Protein AF-L0PFA9-F1 (afdb_monomer_lite)

Organism: Pneumocystis jirovecii (NCBI:txid42068)

Secondary structure (DSSP, 8-state):
---S-HHHHHHHHHHH--HHHHHHHHHHHHHHHHHHHHHHHHHHHHHHHHHHHHHHHHHHHHHHHHHHHT-THHHHHHHHHHHHHHHHHHHHHHHHHHHHHHHHHHHHHHHHHHHHHHHHHS-THHHHHHTTTHHHHHHHHHHHHTTEEEEE-TTS-EEEEEEE-TTT--EEEEE--TTS-HHHHHHHHHHHHH-

Radius of gyration: 70.9 Å; chains: 1; bounding box: 140×50×182 Å

InterPro domains:
  IPR013252 Kinetochore-Ndc80 subunit Spc24 [PF08286] (84-192)
  IPR013252 Kinetochore-Ndc80 subunit Spc24 [PTHR22142] (4-195)
  IPR038066 Spc24, Fungi, globular domain superfamily [G3DSA:3.30.160.430] (133-194)
  IPR038066 Spc24, Fungi, globular domain superfamily [SSF143026] (133-193)

Sequence (195 aa):
MIGETPQELIQSTLSGFQIGLDLQAISRIQDTFRATCKNREIKQQNSKAVLKGLQRQLELSKSSALASQNSPSRAEHASVILAMDREKFSLAKNINELELSINTLDATHSRLKEELEQLESEDVMKDTELMTDDSTLLRLKIYRMLGIDLLEDDTGVYTKAIIRNKNNSDVHEVNIEPRYSHFFYSNYLWDLIST

pLDDT: mean 83.09, std 13.97, range [42.09, 98.12]

Foldseek 3Di:
DDPDDVVVVVVVVVVVPCVVVVVVVVVVVVVVVVVVVVVVVVVVVVVVVVVVVVVVVVVVVVVVVVCVVPPVVVVVVVVVVVVVVVVVVVVVVVVVVVVVVVVVVVVVVVVVVVVVVVVVVPDPVVVVVVCVVVVVVVVVVVCVVLQWDFDADPVRDRQWIWRAAPPPRDIDIDGHDPPDDPVVVVVVNVVSSVD

Structure (mmCIF, N/CA/C/O backbone):
data_AF-L0PFA9-F1
#
_entry.id   AF-L0PFA9-F1
#
loop_
_atom_site.group_PDB
_atom_site.id
_atom_site.type_symbol
_atom_site.label_atom_id
_atom_site.label_alt_id
_atom_site.label_comp_id
_atom_site.label_asym_id
_atom_site.label_entity_id
_atom_site.label_seq_id
_atom_site.pdbx_PDB_ins_code
_atom_site.Cartn_x
_atom_site.Cartn_y
_atom_site.Cartn_z
_atom_site.occupancy
_atom_site.B_iso_or_equiv
_atom_site.auth_seq_id
_atom_site.auth_comp_id
_atom_site.auth_asym_id
_atom_site.auth_atom_id
_atom_site.pdbx_PDB_model_num
ATOM 1 N N . MET A 1 1 ? 74.320 -10.472 -71.378 1.00 42.09 1 MET A N 1
ATOM 2 C CA . MET A 1 1 ? 74.038 -10.173 -72.795 1.00 42.09 1 MET A CA 1
ATOM 3 C C . MET A 1 1 ? 72.848 -9.247 -72.832 1.00 42.09 1 MET A C 1
ATOM 5 O O . MET A 1 1 ? 72.005 -9.358 -71.955 1.00 42.09 1 MET A O 1
ATOM 9 N N . ILE A 1 2 ? 72.916 -8.296 -73.757 1.00 51.00 2 ILE A N 1
ATOM 10 C CA . ILE A 1 2 ? 72.090 -7.098 -73.934 1.00 51.00 2 ILE A CA 1
ATOM 11 C C . ILE A 1 2 ? 70.638 -7.359 -73.526 1.00 51.00 2 ILE A C 1
ATOM 13 O O . ILE A 1 2 ? 70.035 -8.313 -74.009 1.00 51.00 2 ILE A O 1
ATOM 17 N N . GLY A 1 3 ? 70.154 -6.545 -72.580 1.00 61.84 3 GLY A N 1
ATOM 18 C CA . GLY A 1 3 ? 68.781 -6.592 -72.087 1.00 61.84 3 GLY A CA 1
ATOM 19 C C . GLY A 1 3 ? 67.787 -6.589 -73.239 1.00 61.84 3 GLY A C 1
ATOM 20 O O . GLY A 1 3 ? 68.132 -6.122 -74.326 1.00 61.84 3 GLY A O 1
ATOM 21 N N . GLU A 1 4 ? 66.607 -7.161 -72.976 1.00 65.81 4 GLU A N 1
ATOM 22 C CA . GLU A 1 4 ? 65.479 -7.249 -73.909 1.00 65.81 4 GLU A CA 1
ATOM 23 C C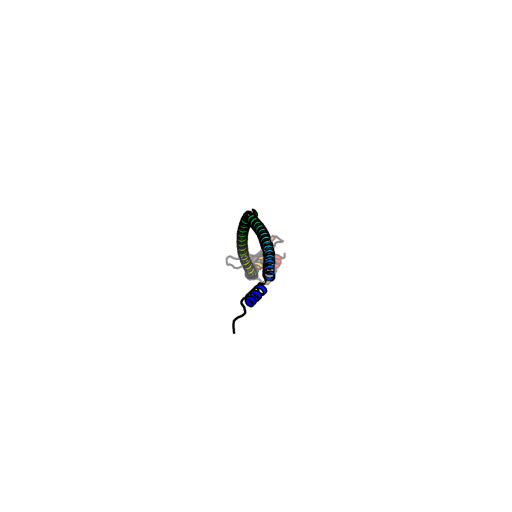 . GLU A 1 4 ? 65.492 -6.088 -74.888 1.00 65.81 4 GLU A C 1
ATOM 25 O O . GLU A 1 4 ? 65.632 -4.919 -74.497 1.00 65.81 4 GLU A O 1
ATOM 30 N N . THR A 1 5 ? 65.391 -6.420 -76.172 1.00 81.00 5 THR A N 1
ATOM 31 C CA . THR A 1 5 ? 65.364 -5.380 -77.188 1.00 81.00 5 THR A CA 1
ATOM 32 C C . THR A 1 5 ? 64.249 -4.396 -76.811 1.00 81.00 5 THR A C 1
ATOM 34 O O . THR A 1 5 ? 63.186 -4.824 -76.356 1.00 81.00 5 THR A O 1
ATOM 37 N N . PRO A 1 6 ? 64.448 -3.072 -76.949 1.00 82.31 6 PRO A N 1
ATOM 38 C CA . PRO A 1 6 ? 63.453 -2.086 -76.512 1.00 82.31 6 PRO A CA 1
ATOM 39 C C . PRO A 1 6 ? 62.045 -2.366 -77.059 1.00 82.31 6 PRO A C 1
ATOM 41 O O . PRO A 1 6 ? 61.043 -2.044 -76.430 1.00 82.31 6 PRO A O 1
ATOM 44 N N . GLN A 1 7 ? 61.979 -3.018 -78.220 1.00 83.81 7 GLN A N 1
ATOM 45 C CA . GLN A 1 7 ? 60.760 -3.490 -78.855 1.00 83.81 7 GLN A CA 1
ATOM 46 C C . GLN A 1 7 ? 60.044 -4.612 -78.076 1.00 83.81 7 GLN A C 1
ATOM 48 O O . GLN A 1 7 ? 58.827 -4.543 -77.923 1.00 83.81 7 GLN A O 1
ATOM 53 N N . GLU A 1 8 ? 60.762 -5.604 -77.544 1.00 85.25 8 GLU A N 1
ATOM 54 C CA . GLU A 1 8 ? 60.196 -6.679 -76.709 1.00 85.25 8 GLU A CA 1
ATOM 55 C C . GLU A 1 8 ? 59.659 -6.136 -75.376 1.00 85.25 8 GLU A C 1
ATOM 57 O O . GLU A 1 8 ? 58.580 -6.537 -74.935 1.00 85.25 8 GLU A O 1
ATOM 62 N N . LEU A 1 9 ? 60.339 -5.150 -74.777 1.00 86.06 9 LEU A N 1
ATOM 63 C CA . LEU A 1 9 ? 59.869 -4.480 -73.559 1.00 86.06 9 LEU A CA 1
ATOM 64 C C . LEU A 1 9 ? 58.592 -3.653 -73.806 1.00 86.06 9 LEU A C 1
ATOM 66 O O . LEU A 1 9 ? 57.663 -3.655 -72.998 1.00 86.06 9 LEU A O 1
ATOM 70 N N . ILE A 1 10 ? 58.501 -2.962 -74.945 1.00 86.44 10 ILE A N 1
ATOM 71 C CA . ILE A 1 10 ? 57.283 -2.230 -75.329 1.00 86.44 10 ILE A CA 1
ATOM 72 C C . ILE A 1 10 ? 56.129 -3.207 -75.590 1.00 86.44 10 ILE A C 1
ATOM 74 O O . ILE A 1 10 ? 54.999 -2.959 -75.175 1.00 86.44 10 ILE A O 1
ATOM 78 N N . GLN A 1 11 ? 56.395 -4.343 -76.236 1.00 86.00 11 GLN A N 1
ATOM 79 C CA . GLN A 1 11 ? 55.357 -5.334 -76.512 1.00 86.00 11 GLN A CA 1
ATOM 80 C C . GLN A 1 11 ? 54.877 -6.040 -75.233 1.00 86.00 11 GLN A C 1
ATOM 82 O O . GLN A 1 11 ? 53.672 -6.238 -75.063 1.00 86.00 11 GLN A O 1
ATOM 87 N N . SER A 1 12 ? 55.785 -6.364 -74.306 1.00 86.75 12 SER A N 1
ATOM 88 C CA . SER A 1 12 ? 55.432 -6.963 -73.014 1.00 86.75 12 SER A CA 1
ATOM 89 C C . SER A 1 12 ? 54.633 -5.994 -72.139 1.00 86.75 12 SER A C 1
ATOM 91 O O . SER A 1 12 ? 53.593 -6.381 -71.605 1.00 86.75 12 SER A O 1
ATOM 93 N N . THR A 1 13 ? 55.024 -4.718 -72.073 1.00 86.44 13 THR A N 1
ATOM 94 C CA . THR A 1 13 ? 54.284 -3.683 -71.328 1.00 86.44 13 THR A CA 1
ATOM 95 C C . THR A 1 13 ? 52.912 -3.395 -71.939 1.00 86.44 13 THR A C 1
ATOM 97 O O . THR A 1 13 ? 51.937 -3.274 -71.198 1.00 86.44 13 THR A O 1
ATOM 100 N N . LEU A 1 14 ? 52.792 -3.385 -73.272 1.00 85.50 14 LEU A N 1
ATOM 101 C CA . LEU A 1 14 ? 51.500 -3.270 -73.954 1.00 85.50 14 LEU A CA 1
ATOM 102 C C . LEU A 1 14 ? 50.590 -4.472 -73.656 1.00 85.50 14 LEU A C 1
ATOM 104 O O . LEU A 1 14 ? 49.397 -4.292 -73.429 1.00 85.50 14 LEU A O 1
ATOM 108 N N . SER A 1 15 ? 51.143 -5.689 -73.612 1.00 84.69 15 SER A N 1
ATOM 109 C CA . SER A 1 15 ? 50.383 -6.904 -73.277 1.00 84.69 15 SER A CA 1
ATOM 110 C C . SER A 1 15 ? 49.995 -6.991 -71.795 1.00 84.69 15 SER A C 1
ATOM 112 O O . SER A 1 15 ? 48.944 -7.536 -71.455 1.00 84.69 15 SER A O 1
ATOM 114 N N . GLY A 1 16 ? 50.821 -6.426 -70.911 1.00 85.81 16 GLY A N 1
ATOM 115 C CA . GLY A 1 16 ? 50.564 -6.352 -69.476 1.00 85.81 16 GLY A CA 1
ATOM 116 C C . GLY A 1 16 ? 49.517 -5.302 -69.099 1.00 85.81 16 GLY A C 1
ATOM 117 O O . GLY A 1 16 ? 48.932 -5.388 -68.020 1.00 85.81 16 GLY A O 1
ATOM 118 N N . PHE A 1 17 ? 49.238 -4.332 -69.976 1.00 88.00 17 PHE A N 1
ATOM 119 C CA . PHE A 1 17 ? 48.262 -3.276 -69.720 1.00 88.00 17 PHE A CA 1
ATOM 120 C C . PHE A 1 17 ? 46.823 -3.760 -69.973 1.00 88.00 17 PHE A C 1
ATOM 122 O O . PHE A 1 17 ? 46.251 -3.611 -71.054 1.00 88.00 17 PHE A O 1
ATOM 129 N N . GLN A 1 18 ? 46.221 -4.369 -68.950 1.00 85.88 18 GLN A N 1
ATOM 130 C CA . GLN A 1 18 ? 44.911 -5.024 -69.024 1.00 85.88 18 GLN A CA 1
ATOM 131 C C . GLN A 1 18 ? 43.745 -4.086 -68.668 1.00 85.88 18 GLN A C 1
ATOM 133 O O . GLN A 1 18 ? 43.038 -4.282 -67.682 1.00 85.88 18 GLN A O 1
ATOM 138 N N . ILE A 1 19 ? 43.472 -3.112 -69.540 1.00 88.94 19 ILE A N 1
ATOM 139 C CA . ILE A 1 19 ? 42.384 -2.120 -69.383 1.00 88.94 19 ILE A CA 1
ATOM 140 C C . ILE A 1 19 ? 41.016 -2.778 -69.130 1.00 88.94 19 ILE A C 1
ATOM 142 O O . ILE A 1 19 ? 40.188 -2.259 -68.382 1.00 88.94 19 ILE A O 1
ATOM 146 N N . GLY A 1 20 ? 40.760 -3.933 -69.753 1.00 90.75 20 GLY A N 1
ATOM 147 C CA . GLY A 1 20 ? 39.488 -4.644 -69.617 1.00 90.75 20 GLY A CA 1
ATOM 148 C C . GLY A 1 20 ? 39.206 -5.125 -68.191 1.00 90.75 20 GLY A C 1
ATOM 149 O O . GLY A 1 20 ? 38.060 -5.051 -67.748 1.00 90.75 20 GLY A O 1
ATOM 150 N N . LEU A 1 21 ? 40.234 -5.571 -67.458 1.00 91.56 21 LEU A N 1
ATOM 151 C CA . LEU A 1 21 ? 40.077 -5.993 -66.064 1.00 91.56 21 LEU A CA 1
ATOM 152 C C . LEU A 1 21 ? 39.808 -4.796 -65.153 1.00 91.56 21 LEU A C 1
ATOM 154 O O . LEU A 1 21 ? 38.932 -4.874 -64.292 1.00 91.56 21 LEU A O 1
ATOM 158 N N . ASP A 1 22 ? 40.487 -3.675 -65.390 1.00 92.50 22 ASP A N 1
ATOM 159 C CA . ASP A 1 22 ? 40.270 -2.443 -64.629 1.00 92.50 22 ASP A CA 1
ATOM 160 C C . ASP A 1 22 ? 38.863 -1.884 -64.859 1.00 92.50 22 ASP A C 1
ATOM 162 O O . ASP A 1 22 ? 38.181 -1.492 -63.911 1.00 92.50 22 ASP A O 1
ATOM 166 N N . LEU A 1 23 ? 38.366 -1.921 -66.100 1.00 95.38 23 LEU A N 1
ATOM 167 C CA . LEU A 1 23 ? 36.999 -1.505 -66.412 1.00 95.38 23 LEU A CA 1
ATOM 168 C C . LEU A 1 23 ? 35.961 -2.388 -65.700 1.00 95.38 23 LEU A C 1
ATOM 170 O O . LEU A 1 23 ? 34.983 -1.880 -65.145 1.00 95.38 23 LEU A O 1
ATOM 174 N N . GLN A 1 24 ? 36.188 -3.705 -65.662 1.00 95.94 24 GLN A N 1
ATOM 175 C CA . GLN A 1 24 ? 35.339 -4.634 -64.911 1.00 95.94 24 GLN A CA 1
ATOM 176 C C . GLN A 1 24 ? 35.410 -4.380 -63.401 1.00 95.94 24 GLN A C 1
ATOM 178 O O . GLN A 1 24 ? 34.378 -4.402 -62.724 1.00 95.94 24 GLN A O 1
ATOM 183 N N . ALA A 1 25 ? 36.599 -4.089 -62.865 1.00 95.12 25 ALA A N 1
ATOM 184 C CA . ALA A 1 25 ? 36.779 -3.735 -61.463 1.00 95.12 25 ALA A CA 1
ATOM 185 C C . ALA A 1 25 ? 36.019 -2.44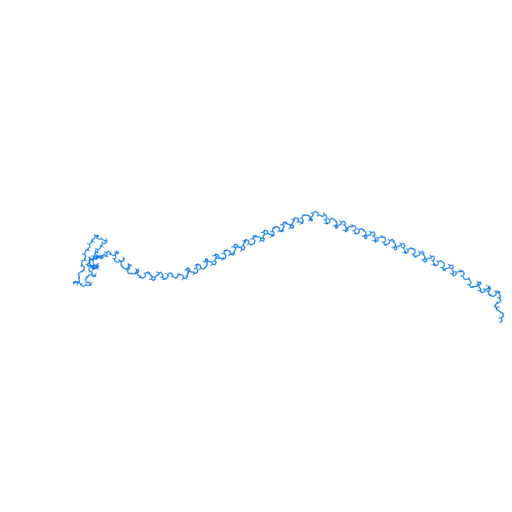7 -61.110 1.00 95.12 25 ALA A C 1
ATOM 187 O O . ALA A 1 25 ? 35.305 -2.418 -60.108 1.00 95.12 25 ALA A O 1
ATOM 188 N N . ILE A 1 26 ? 36.084 -1.418 -61.961 1.00 96.56 26 ILE A N 1
ATOM 189 C CA . ILE A 1 26 ? 35.327 -0.169 -61.791 1.00 96.56 26 ILE A CA 1
ATOM 190 C C . ILE A 1 26 ? 33.819 -0.437 -61.825 1.00 96.56 26 ILE A C 1
ATOM 192 O O . ILE A 1 26 ? 33.105 0.039 -60.941 1.00 96.56 26 ILE A O 1
ATOM 196 N N . SER A 1 27 ? 33.326 -1.236 -62.779 1.00 96.94 27 SER A N 1
ATOM 197 C CA . SER A 1 27 ? 31.904 -1.613 -62.838 1.00 96.94 27 SER A CA 1
ATOM 198 C C . SER A 1 27 ? 31.462 -2.322 -61.555 1.00 96.94 27 SER A C 1
ATOM 200 O O . SER A 1 27 ? 30.449 -1.964 -60.954 1.00 96.94 27 SER A O 1
ATOM 202 N N . ARG A 1 28 ? 32.266 -3.272 -61.062 1.00 97.19 28 ARG A N 1
ATOM 203 C CA . ARG A 1 28 ? 31.999 -3.976 -59.802 1.00 97.19 28 ARG A CA 1
ATOM 204 C C . ARG A 1 28 ? 31.981 -3.018 -58.606 1.00 97.19 28 ARG A C 1
ATOM 206 O O . ARG A 1 28 ? 31.124 -3.141 -57.729 1.00 97.19 28 ARG A O 1
ATOM 213 N N . ILE A 1 29 ? 32.899 -2.053 -58.554 1.00 97.19 29 ILE A N 1
ATOM 214 C CA . ILE A 1 29 ? 32.921 -1.023 -57.505 1.00 97.19 29 ILE A CA 1
ATOM 215 C C . ILE A 1 29 ? 31.647 -0.173 -57.567 1.00 97.19 29 ILE A C 1
ATOM 217 O O . ILE A 1 29 ? 31.029 0.076 -56.535 1.00 97.19 29 ILE A O 1
ATOM 221 N N . GLN A 1 30 ? 31.191 0.216 -58.757 1.00 97.69 30 GLN A N 1
ATOM 222 C CA . GLN A 1 30 ? 29.944 0.969 -58.908 1.00 97.69 30 GLN A CA 1
ATOM 223 C C . GLN A 1 30 ? 28.720 0.173 -58.438 1.00 97.69 30 GLN A C 1
ATOM 225 O O . GLN A 1 30 ? 27.866 0.722 -57.736 1.00 97.69 30 GLN A O 1
ATOM 230 N N . ASP A 1 31 ? 28.648 -1.121 -58.747 1.00 97.44 31 ASP A N 1
ATOM 231 C CA . ASP A 1 31 ? 27.545 -1.981 -58.308 1.00 97.44 31 ASP A CA 1
ATOM 232 C C . ASP A 1 31 ? 27.545 -2.181 -56.788 1.00 97.44 31 ASP A C 1
ATOM 234 O O . ASP A 1 31 ? 26.507 -2.040 -56.133 1.00 97.44 31 ASP A O 1
ATOM 238 N N . THR A 1 32 ? 28.717 -2.426 -56.194 1.00 97.62 32 THR A N 1
ATOM 239 C CA . THR A 1 32 ? 28.860 -2.512 -54.729 1.00 97.62 32 THR A CA 1
ATOM 240 C C . THR A 1 32 ? 28.528 -1.191 -54.037 1.00 97.62 32 THR A C 1
ATOM 242 O O . THR A 1 32 ? 27.880 -1.197 -52.984 1.00 97.62 32 THR A O 1
ATOM 245 N N . PHE A 1 33 ? 28.889 -0.054 -54.636 1.00 98.06 33 PHE A N 1
ATOM 246 C CA . PHE A 1 33 ? 28.523 1.266 -54.135 1.00 98.06 33 PHE A CA 1
ATOM 247 C C . PHE A 1 33 ? 27.005 1.467 -54.160 1.00 98.06 33 PHE A C 1
ATOM 249 O O . PHE A 1 33 ? 26.414 1.803 -53.133 1.00 98.06 33 PHE A O 1
ATOM 256 N N . ARG A 1 34 ? 26.347 1.167 -55.289 1.00 97.94 34 ARG A N 1
ATOM 257 C CA . ARG A 1 34 ? 24.881 1.237 -55.422 1.00 97.94 34 ARG A CA 1
ATOM 258 C C . ARG A 1 34 ? 24.174 0.336 -54.409 1.00 97.94 34 ARG A C 1
ATOM 260 O O . ARG A 1 34 ? 23.244 0.785 -53.737 1.00 97.94 34 ARG A O 1
ATOM 267 N N . ALA A 1 35 ? 24.640 -0.902 -54.246 1.00 97.31 35 ALA A N 1
ATOM 268 C CA . ALA A 1 35 ? 24.101 -1.836 -53.261 1.00 97.31 35 ALA A CA 1
ATOM 269 C C . ALA A 1 35 ? 24.263 -1.311 -51.823 1.00 97.31 35 ALA A C 1
ATOM 271 O O . ALA A 1 35 ? 23.324 -1.370 -51.025 1.00 97.31 35 ALA A O 1
ATOM 272 N N . THR A 1 36 ? 25.427 -0.738 -51.504 1.00 97.81 36 THR A N 1
ATOM 273 C CA . THR A 1 36 ? 25.714 -0.160 -50.184 1.00 97.81 36 THR A CA 1
ATOM 274 C C . THR A 1 36 ? 24.838 1.057 -49.899 1.00 97.81 36 THR A C 1
ATOM 276 O O . THR A 1 36 ? 24.268 1.153 -48.811 1.00 97.81 36 THR A O 1
ATOM 279 N N . CYS A 1 37 ? 24.679 1.966 -50.864 1.00 97.69 37 CYS A N 1
ATOM 280 C CA . CYS A 1 37 ? 23.798 3.128 -50.746 1.00 97.69 37 CYS A CA 1
ATOM 281 C C . CYS A 1 37 ? 22.348 2.709 -50.491 1.00 97.69 37 CYS A C 1
ATOM 283 O O . CYS A 1 37 ? 21.747 3.178 -49.526 1.00 97.69 37 CYS A O 1
ATOM 285 N N . LYS A 1 38 ? 21.826 1.753 -51.270 1.00 97.75 38 LYS A N 1
ATOM 286 C CA . LYS A 1 38 ? 20.468 1.225 -51.082 1.00 97.75 38 LYS A CA 1
ATOM 287 C C . LYS A 1 38 ? 20.283 0.594 -49.699 1.00 97.75 38 LYS A C 1
ATOM 289 O O . LYS A 1 38 ? 19.281 0.835 -49.033 1.00 97.75 38 LYS A O 1
ATOM 294 N N . ASN A 1 39 ? 21.255 -0.192 -49.233 1.00 98.12 39 ASN A N 1
ATOM 295 C CA . ASN A 1 39 ? 21.184 -0.821 -47.911 1.00 98.12 39 ASN A CA 1
ATOM 296 C C . ASN A 1 39 ? 21.201 0.227 -46.784 1.00 98.12 39 ASN A C 1
ATOM 298 O O . ASN A 1 39 ? 20.410 0.144 -45.844 1.00 98.12 39 ASN A O 1
ATOM 302 N N . ARG A 1 40 ? 22.056 1.251 -46.902 1.00 97.88 40 ARG A N 1
ATOM 303 C CA . ARG A 1 40 ? 22.105 2.371 -45.950 1.00 97.88 40 ARG A CA 1
ATOM 304 C C . ARG A 1 40 ? 20.793 3.141 -45.906 1.00 97.88 40 ARG A C 1
ATOM 306 O O . ARG A 1 40 ? 20.325 3.444 -44.812 1.00 97.88 40 ARG A O 1
ATOM 313 N N . GLU A 1 41 ? 20.193 3.413 -47.059 1.00 98.06 41 GLU A N 1
ATOM 314 C CA . GLU A 1 41 ? 18.906 4.100 -47.138 1.00 98.06 41 GLU A CA 1
ATOM 315 C C . GLU A 1 41 ? 17.800 3.300 -46.437 1.00 98.06 41 GLU A C 1
ATOM 317 O O . GLU A 1 41 ? 17.114 3.840 -45.570 1.00 98.06 41 GLU A O 1
ATOM 322 N N . ILE A 1 42 ? 17.695 1.996 -46.715 1.00 97.94 42 ILE A N 1
ATOM 323 C CA . ILE A 1 42 ? 16.722 1.108 -46.057 1.00 97.94 42 ILE A CA 1
ATOM 324 C C . ILE A 1 42 ? 16.938 1.097 -44.539 1.00 97.94 42 ILE A C 1
ATOM 326 O O . ILE A 1 42 ? 15.989 1.265 -43.773 1.00 97.94 42 ILE A O 1
ATOM 330 N N . LYS A 1 43 ? 18.187 0.948 -44.078 1.00 97.81 43 LYS A N 1
ATOM 331 C CA . LYS A 1 43 ? 18.501 0.978 -42.641 1.00 97.81 43 LYS A CA 1
ATOM 332 C C . LYS A 1 43 ? 18.110 2.309 -42.006 1.00 97.81 43 LYS A C 1
ATOM 334 O O . LYS A 1 43 ? 17.498 2.314 -40.942 1.00 97.81 43 LYS A O 1
ATOM 339 N N . GLN A 1 44 ? 18.409 3.427 -42.662 1.00 98.00 44 GLN A N 1
ATOM 340 C CA . GLN A 1 44 ? 18.063 4.750 -42.155 1.00 98.00 44 GLN A CA 1
ATOM 341 C C . GLN A 1 44 ? 16.545 4.950 -42.072 1.00 98.00 44 GLN A C 1
ATOM 343 O O . GLN A 1 44 ? 16.054 5.498 -41.083 1.00 98.00 44 GLN A O 1
ATOM 348 N N . GLN A 1 45 ? 15.795 4.503 -43.082 1.00 97.75 45 GLN A N 1
ATOM 349 C CA . GLN A 1 45 ? 14.334 4.563 -43.079 1.00 97.75 45 GLN A CA 1
ATOM 350 C C . GLN A 1 45 ? 13.743 3.695 -41.958 1.00 97.75 45 GLN A C 1
ATOM 352 O O . GLN A 1 45 ? 12.901 4.180 -41.200 1.00 97.75 45 GLN A O 1
ATOM 357 N N . ASN A 1 46 ? 14.249 2.473 -41.771 1.00 97.81 46 ASN A N 1
ATOM 358 C CA . ASN A 1 46 ? 13.816 1.576 -40.698 1.00 97.81 46 ASN A CA 1
ATOM 359 C C . ASN A 1 46 ? 14.089 2.168 -39.310 1.00 97.81 46 ASN A C 1
ATOM 361 O O . ASN A 1 46 ? 13.190 2.212 -38.473 1.00 97.81 46 ASN A O 1
ATOM 365 N N . SER A 1 47 ? 15.294 2.695 -39.068 1.00 97.44 47 SER A N 1
ATOM 366 C CA . SER A 1 47 ? 15.618 3.352 -37.796 1.00 97.44 47 SER A CA 1
ATOM 367 C C . SER A 1 47 ? 14.717 4.561 -37.530 1.00 97.44 47 SER A C 1
ATOM 369 O O . SER A 1 47 ? 14.236 4.727 -36.412 1.00 97.44 47 SER A O 1
ATOM 371 N N . LYS A 1 48 ? 14.422 5.379 -38.551 1.00 97.75 48 LYS A N 1
ATOM 372 C CA . LYS A 1 48 ? 13.477 6.503 -38.423 1.00 97.75 48 LYS A CA 1
ATOM 373 C C . LYS A 1 48 ? 12.057 6.031 -38.098 1.00 97.75 48 LYS A C 1
ATOM 375 O O . LYS A 1 48 ? 11.388 6.666 -37.287 1.00 97.75 48 LYS A O 1
ATOM 380 N N . ALA A 1 49 ? 11.596 4.939 -38.707 1.00 97.56 49 ALA A N 1
ATOM 381 C CA . ALA A 1 49 ? 10.280 4.369 -38.429 1.00 97.56 49 ALA A CA 1
ATOM 382 C C . ALA A 1 49 ? 10.179 3.855 -36.983 1.00 97.56 49 ALA A C 1
ATOM 384 O O . ALA A 1 49 ? 9.222 4.186 -36.283 1.00 97.56 49 ALA A O 1
ATOM 385 N N . VAL A 1 50 ? 11.201 3.134 -36.509 1.00 97.62 50 VAL A N 1
ATOM 386 C CA . VAL A 1 50 ? 11.280 2.656 -35.118 1.00 97.62 50 VAL A CA 1
ATOM 387 C C . VAL A 1 50 ? 11.297 3.826 -34.136 1.00 97.62 50 VAL A C 1
ATOM 389 O O . VAL A 1 50 ? 10.520 3.828 -33.185 1.00 97.62 50 VAL A O 1
ATOM 392 N N . LEU A 1 51 ? 12.113 4.856 -34.388 1.00 97.88 51 LEU A N 1
ATOM 393 C CA . LEU A 1 51 ? 12.171 6.046 -33.533 1.00 97.88 51 LEU A CA 1
ATOM 394 C C . LEU A 1 51 ? 10.820 6.760 -33.441 1.00 97.88 51 LEU A C 1
ATOM 396 O O . LEU A 1 51 ? 10.401 7.117 -32.344 1.00 97.88 51 LEU A O 1
ATOM 400 N N . LYS A 1 52 ? 10.099 6.915 -34.559 1.00 97.75 52 LYS A N 1
ATOM 401 C CA . LYS A 1 52 ? 8.741 7.486 -34.542 1.00 97.75 52 LYS A CA 1
ATOM 402 C C . LYS A 1 52 ? 7.760 6.626 -33.741 1.00 97.75 52 LYS A C 1
ATOM 404 O O . LYS A 1 52 ? 6.925 7.171 -33.022 1.00 97.75 52 LYS A O 1
ATOM 409 N N . GLY A 1 53 ? 7.861 5.300 -33.848 1.00 97.31 53 GLY A N 1
ATOM 410 C CA . GLY A 1 53 ? 7.048 4.367 -33.065 1.00 97.31 53 GLY A CA 1
ATOM 411 C C . GLY A 1 53 ? 7.293 4.509 -31.562 1.00 97.31 53 GLY A C 1
ATOM 412 O O . GLY A 1 53 ? 6.346 4.698 -30.799 1.00 97.31 53 GLY A O 1
ATOM 413 N N . LEU A 1 54 ? 8.563 4.502 -31.152 1.00 97.25 54 LEU A N 1
ATOM 414 C CA . LEU A 1 54 ? 8.968 4.684 -29.755 1.00 97.25 54 LEU A CA 1
ATOM 415 C C . LEU A 1 54 ? 8.576 6.064 -29.219 1.00 97.25 54 LEU A C 1
ATOM 417 O O . LEU A 1 54 ? 8.065 6.162 -28.109 1.00 97.25 54 LEU A O 1
ATOM 421 N N . GLN A 1 55 ? 8.741 7.122 -30.015 1.00 97.62 55 GLN A N 1
ATOM 422 C CA . GLN A 1 55 ? 8.318 8.470 -29.636 1.00 97.62 55 GLN A CA 1
ATOM 423 C C . GLN A 1 55 ? 6.809 8.529 -29.374 1.00 97.62 55 GLN A C 1
ATOM 425 O O . GLN A 1 55 ? 6.380 9.101 -28.375 1.00 97.62 55 GLN A O 1
ATOM 430 N N . ARG A 1 56 ? 5.993 7.893 -30.225 1.00 97.06 56 ARG A N 1
ATOM 431 C CA . ARG A 1 56 ? 4.542 7.822 -30.011 1.00 97.06 56 ARG A CA 1
ATOM 432 C C . ARG A 1 56 ? 4.187 7.046 -28.741 1.00 97.06 56 ARG A C 1
ATOM 434 O O . ARG A 1 56 ? 3.301 7.477 -28.011 1.00 97.06 56 ARG A O 1
ATOM 441 N N . GLN A 1 57 ? 4.859 5.927 -28.467 1.00 97.12 57 GLN A N 1
ATOM 442 C CA . GLN A 1 57 ? 4.647 5.161 -27.231 1.00 97.12 57 GLN A CA 1
ATOM 443 C C . GLN A 1 57 ? 5.027 5.967 -25.986 1.00 97.12 57 GLN A C 1
ATOM 445 O O . GLN A 1 57 ? 4.288 5.955 -25.003 1.00 97.12 57 GLN A O 1
ATOM 450 N N . LEU A 1 58 ? 6.141 6.699 -26.044 1.00 97.00 58 LEU A N 1
ATOM 451 C CA . LEU A 1 58 ? 6.586 7.561 -24.957 1.00 97.00 58 LEU A CA 1
ATOM 452 C C . LEU A 1 58 ? 5.561 8.658 -24.675 1.00 97.00 58 LEU A C 1
ATOM 454 O O . LEU A 1 58 ? 5.178 8.833 -23.522 1.00 97.00 58 LEU A O 1
ATOM 458 N N . GLU A 1 59 ? 5.075 9.354 -25.705 1.00 96.56 59 GLU A N 1
ATOM 459 C CA . GLU A 1 59 ? 4.060 10.398 -25.527 1.00 96.56 59 GLU A CA 1
ATOM 460 C C . GLU A 1 59 ? 2.753 9.839 -24.953 1.00 96.56 59 GLU A C 1
ATOM 462 O O . GLU A 1 59 ? 2.208 10.427 -24.024 1.00 96.56 59 GLU A O 1
ATOM 467 N N . LEU A 1 60 ? 2.297 8.665 -25.408 1.00 96.19 60 LEU A N 1
ATOM 468 C CA . LEU A 1 60 ? 1.115 7.998 -24.844 1.00 96.19 60 LEU A CA 1
ATOM 469 C C . LEU A 1 60 ? 1.306 7.619 -23.368 1.00 96.19 60 LEU A C 1
ATOM 471 O O . LEU A 1 60 ? 0.427 7.860 -22.538 1.00 96.19 60 LEU A O 1
ATOM 475 N N . SER A 1 61 ? 2.459 7.043 -23.019 1.00 95.12 61 SER A N 1
ATOM 476 C CA . SER A 1 61 ? 2.771 6.686 -21.632 1.00 95.12 61 SER A CA 1
ATOM 477 C C . SER A 1 61 ? 2.879 7.927 -20.750 1.00 95.12 61 SER A C 1
ATOM 479 O O . SER A 1 61 ? 2.401 7.923 -19.617 1.00 95.12 61 SER A O 1
ATOM 481 N N . LYS A 1 62 ? 3.486 8.999 -21.263 1.00 95.06 62 LYS A N 1
ATOM 482 C CA . LYS A 1 62 ? 3.630 10.271 -20.557 1.00 95.06 62 LYS A CA 1
ATOM 483 C C . LYS A 1 62 ? 2.275 10.936 -20.345 1.00 95.06 62 LYS A C 1
ATOM 485 O O . LYS A 1 62 ? 1.982 11.348 -19.225 1.00 95.06 62 LYS A O 1
ATOM 490 N N . SER A 1 63 ? 1.423 10.987 -21.371 1.00 92.00 63 SER A N 1
ATOM 491 C CA . SER A 1 63 ? 0.066 11.521 -21.241 1.00 92.00 63 SER A CA 1
ATOM 492 C C . SER A 1 63 ? -0.771 10.695 -20.268 1.00 92.00 63 SER A C 1
ATOM 494 O O . SER A 1 63 ? -1.479 11.271 -19.450 1.00 92.00 63 SER A O 1
ATOM 496 N N . SER A 1 64 ? -0.647 9.362 -20.291 1.00 88.69 64 SER A N 1
ATOM 497 C CA . SER A 1 64 ? -1.332 8.487 -19.334 1.00 88.69 64 SER A CA 1
ATOM 498 C C . SER A 1 64 ? -0.852 8.723 -17.902 1.00 88.69 64 SER A C 1
ATOM 500 O O . SER A 1 64 ? -1.674 8.810 -16.996 1.00 88.69 64 SER A O 1
ATOM 502 N N . ALA A 1 65 ? 0.457 8.855 -17.678 1.00 87.88 65 ALA A N 1
ATOM 503 C CA . ALA A 1 65 ? 1.009 9.109 -16.350 1.00 87.88 65 ALA A CA 1
ATOM 504 C C . ALA A 1 65 ? 0.581 10.480 -15.801 1.00 87.88 65 ALA A C 1
ATOM 506 O O . ALA A 1 65 ? 0.229 10.590 -14.627 1.00 87.88 65 ALA A O 1
ATOM 507 N N . LEU A 1 66 ? 0.568 11.513 -16.650 1.00 86.69 66 LEU A N 1
ATOM 508 C CA . LEU A 1 66 ? 0.083 12.845 -16.285 1.00 86.69 66 LEU A CA 1
ATOM 509 C C . LEU A 1 66 ? -1.424 12.847 -16.008 1.00 86.69 66 LEU A C 1
ATOM 511 O O . LEU A 1 66 ? -1.856 13.469 -15.041 1.00 86.69 66 LEU A O 1
ATOM 515 N N . ALA A 1 67 ? -2.217 12.127 -16.805 1.00 82.12 67 ALA A N 1
ATOM 516 C CA . ALA A 1 67 ? -3.650 11.971 -16.567 1.00 82.12 67 ALA A CA 1
ATOM 517 C C . ALA A 1 67 ? -3.931 11.261 -15.233 1.00 82.12 67 ALA A C 1
ATOM 519 O O . ALA A 1 67 ? -4.797 11.701 -14.484 1.00 82.12 67 ALA A O 1
ATOM 520 N N . SER A 1 68 ? -3.160 10.224 -14.888 1.00 78.62 68 SER A N 1
ATOM 521 C CA . SER A 1 68 ? -3.270 9.551 -13.588 1.00 78.62 68 SER A CA 1
ATOM 522 C C . SER A 1 68 ? -2.817 10.435 -12.422 1.00 78.62 68 SER A C 1
ATOM 524 O O . SER A 1 68 ? -3.459 10.427 -11.375 1.00 78.62 68 SER A O 1
ATOM 526 N N . GLN A 1 69 ? -1.742 11.220 -12.578 1.00 77.88 69 GLN A N 1
ATOM 527 C CA . GLN A 1 69 ? -1.287 12.148 -11.532 1.00 77.88 69 GLN A CA 1
ATOM 528 C C . GLN A 1 69 ? -2.286 13.272 -11.264 1.00 77.88 69 GLN A C 1
ATOM 530 O O . GLN A 1 69 ? -2.505 13.623 -10.106 1.00 77.88 69 GLN A O 1
ATOM 535 N N . ASN A 1 70 ? -2.887 13.811 -12.323 1.00 73.12 70 ASN A N 1
ATOM 536 C CA . ASN A 1 70 ? -3.875 14.882 -12.244 1.00 73.12 70 ASN A CA 1
ATOM 537 C C . ASN A 1 70 ? -5.306 14.351 -12.090 1.00 73.12 70 ASN A C 1
ATOM 539 O O . ASN A 1 70 ? -6.256 15.130 -12.168 1.00 73.12 70 ASN A O 1
ATOM 543 N N . SER A 1 71 ? -5.477 13.039 -11.892 1.00 74.69 71 SER A N 1
ATOM 544 C CA . SER A 1 71 ? -6.796 12.455 -11.699 1.00 74.69 71 SER A CA 1
ATOM 545 C C . SER A 1 71 ? -7.405 13.003 -10.401 1.00 74.69 71 SER A C 1
ATOM 547 O O . SER A 1 71 ? -6.768 12.896 -9.344 1.00 74.69 71 SER A O 1
ATOM 549 N N . PRO A 1 72 ? -8.634 13.554 -10.438 1.00 65.38 72 PRO A N 1
ATOM 550 C CA . PRO A 1 72 ? -9.331 14.067 -9.252 1.00 65.38 72 PRO A CA 1
ATOM 551 C C . PRO A 1 72 ? -9.479 13.002 -8.153 1.00 65.38 72 PRO A C 1
ATOM 553 O O . PRO A 1 72 ? -9.489 13.330 -6.966 1.00 65.38 72 PRO A O 1
ATOM 556 N N . SER A 1 73 ? -9.430 11.723 -8.542 1.00 70.44 73 SER A N 1
ATOM 557 C CA . SER A 1 73 ? -9.381 10.567 -7.648 1.00 70.44 73 SER A CA 1
ATOM 558 C C . SER A 1 73 ? -8.260 10.648 -6.605 1.00 70.44 73 SER A C 1
ATOM 560 O O . SER A 1 73 ? -8.433 10.132 -5.510 1.00 70.44 73 SER A O 1
ATOM 562 N N . ARG A 1 74 ? -7.127 11.322 -6.861 1.00 72.38 74 ARG A N 1
ATOM 563 C CA . ARG A 1 74 ? -6.047 11.435 -5.863 1.00 72.38 74 ARG A CA 1
ATOM 564 C C . ARG A 1 74 ? -6.398 12.378 -4.710 1.00 72.38 74 ARG A C 1
ATOM 566 O O . ARG A 1 74 ? -6.054 12.084 -3.566 1.00 72.38 74 ARG A O 1
ATOM 573 N N . ALA A 1 75 ? -7.059 13.499 -5.002 1.00 73.75 75 ALA A N 1
ATOM 574 C CA . ALA A 1 75 ? -7.522 14.432 -3.975 1.00 73.75 75 ALA A CA 1
ATOM 575 C C . ALA A 1 75 ? -8.654 13.802 -3.149 1.00 73.75 7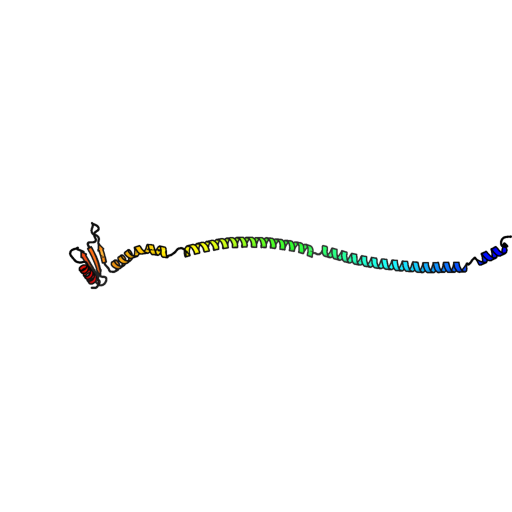5 ALA A C 1
ATOM 577 O O . ALA A 1 75 ? -8.627 13.856 -1.919 1.00 73.75 75 ALA A O 1
ATOM 578 N N . GLU A 1 76 ? -9.581 13.115 -3.820 1.00 79.44 76 GLU A N 1
ATOM 579 C CA . GLU A 1 76 ? -10.618 12.311 -3.169 1.00 79.44 76 GLU A CA 1
ATOM 580 C C . GLU A 1 76 ? -9.995 11.209 -2.302 1.00 79.44 76 GLU A C 1
ATOM 582 O O . GLU A 1 76 ? -10.316 11.106 -1.122 1.00 79.44 76 GLU A O 1
ATOM 587 N N . HIS A 1 77 ? -9.018 10.462 -2.817 1.00 83.38 77 HIS A N 1
ATOM 588 C CA . HIS A 1 77 ? -8.322 9.408 -2.079 1.00 83.38 77 HIS A CA 1
ATOM 589 C C . HIS A 1 77 ? -7.597 9.942 -0.839 1.00 83.38 77 HIS A C 1
ATOM 591 O O . HIS A 1 77 ? -7.653 9.320 0.217 1.00 83.38 77 HIS A O 1
ATOM 597 N N . ALA A 1 78 ? -6.958 11.113 -0.921 1.00 87.75 78 ALA A N 1
ATOM 598 C CA . ALA A 1 78 ? -6.354 11.753 0.247 1.00 87.75 78 ALA A CA 1
ATOM 599 C C . ALA A 1 78 ? -7.409 12.117 1.307 1.00 87.75 78 ALA A C 1
ATOM 601 O O . ALA A 1 78 ? -7.195 11.873 2.493 1.00 87.75 78 ALA A O 1
ATOM 602 N N . SER A 1 79 ? -8.565 12.646 0.892 1.00 87.81 79 SER A N 1
ATOM 603 C CA . SER A 1 79 ? -9.666 12.950 1.816 1.00 87.81 79 SER A CA 1
ATOM 604 C C . SER A 1 79 ? -10.263 11.692 2.458 1.00 87.81 79 SER A C 1
ATOM 606 O O . SER A 1 79 ? -10.538 11.689 3.657 1.00 87.81 79 SER A O 1
ATOM 608 N N . VAL A 1 80 ? -10.382 10.604 1.691 1.00 90.25 80 VAL A N 1
ATOM 609 C CA . VAL A 1 80 ? -10.880 9.305 2.156 1.00 90.25 80 VAL A CA 1
ATOM 610 C C . VAL A 1 80 ? -9.901 8.668 3.141 1.00 90.25 80 VAL A C 1
ATOM 612 O O . VAL A 1 80 ? -10.335 8.191 4.184 1.00 90.25 80 VAL A O 1
ATOM 615 N N . ILE A 1 81 ? -8.588 8.728 2.885 1.00 91.50 81 ILE A N 1
ATOM 616 C CA . ILE A 1 81 ? -7.568 8.284 3.851 1.00 91.50 81 ILE A CA 1
ATOM 617 C C . ILE A 1 81 ? -7.722 9.033 5.176 1.00 91.50 81 ILE A C 1
ATOM 619 O O . ILE A 1 81 ? -7.790 8.404 6.226 1.00 91.50 81 ILE A O 1
ATOM 623 N N . LEU A 1 82 ? -7.832 10.364 5.135 1.00 94.25 82 LEU A N 1
ATOM 624 C CA . LEU A 1 82 ? -7.974 11.164 6.353 1.00 94.25 82 LEU A CA 1
ATOM 625 C C . LEU A 1 82 ? -9.275 10.856 7.109 1.00 94.25 82 LEU A C 1
ATOM 627 O O . LEU A 1 82 ? -9.286 10.886 8.340 1.00 94.25 82 LEU A O 1
ATOM 631 N N . ALA A 1 83 ? -10.368 10.567 6.398 1.00 94.62 83 ALA A N 1
ATOM 632 C CA . ALA A 1 83 ? -11.619 10.131 7.012 1.00 94.62 83 ALA A CA 1
ATOM 633 C C . ALA A 1 83 ? -11.462 8.762 7.698 1.00 94.62 83 ALA A C 1
ATOM 635 O O . ALA A 1 83 ? -11.823 8.629 8.865 1.00 94.62 83 ALA A O 1
ATOM 636 N N . MET A 1 84 ? -10.841 7.790 7.022 1.00 95.62 84 MET A N 1
ATOM 637 C CA . MET A 1 84 ? -10.566 6.464 7.589 1.00 95.62 84 MET A CA 1
ATOM 638 C C . MET A 1 84 ? -9.627 6.528 8.798 1.00 95.62 84 MET A C 1
ATOM 640 O O . MET A 1 84 ? -9.842 5.819 9.777 1.00 95.62 84 MET A O 1
ATOM 644 N N . ASP A 1 85 ? -8.617 7.400 8.781 1.00 97.06 85 ASP A N 1
ATOM 645 C CA . ASP A 1 85 ? -7.734 7.595 9.934 1.00 97.06 85 ASP A CA 1
ATOM 646 C C . ASP A 1 85 ? -8.511 8.136 11.141 1.00 97.06 85 ASP A C 1
ATOM 648 O O . ASP A 1 85 ? -8.339 7.649 12.260 1.00 97.06 85 ASP A O 1
ATOM 652 N N . ARG A 1 86 ? -9.420 9.097 10.928 1.00 96.12 86 ARG A N 1
ATOM 653 C CA . ARG A 1 86 ? -10.298 9.606 11.995 1.00 96.12 86 ARG A CA 1
ATOM 654 C C . ARG A 1 86 ? -11.208 8.516 12.552 1.00 96.12 86 ARG A C 1
ATOM 656 O O . ARG A 1 86 ? -11.325 8.405 13.771 1.00 96.12 86 ARG A O 1
ATOM 663 N N . GLU A 1 87 ? -11.818 7.708 11.688 1.00 97.12 87 GLU A N 1
ATOM 664 C CA . GLU A 1 87 ? -12.643 6.574 12.117 1.00 97.12 87 GLU A CA 1
ATOM 665 C C . GLU A 1 87 ? -11.827 5.555 12.909 1.00 97.12 87 GLU A C 1
ATOM 667 O O . GLU A 1 87 ? -12.256 5.129 13.977 1.00 97.12 87 GLU A O 1
ATOM 672 N N . LYS A 1 88 ? -10.611 5.231 12.460 1.00 97.62 88 LYS A N 1
ATOM 673 C CA . LYS A 1 88 ? -9.694 4.337 13.173 1.00 97.62 88 LYS A CA 1
ATOM 674 C C . LYS A 1 88 ? -9.366 4.857 14.573 1.00 97.62 88 LYS A C 1
ATOM 676 O O . LYS A 1 88 ? -9.399 4.081 15.525 1.00 97.62 88 LYS A O 1
ATOM 681 N N . PHE A 1 89 ? -9.076 6.153 14.720 1.00 97.00 89 PHE A N 1
ATOM 682 C CA . PHE A 1 89 ? -8.840 6.754 16.037 1.00 97.00 89 PHE A CA 1
ATOM 683 C C . PHE A 1 89 ? -10.094 6.736 16.916 1.00 97.00 89 PHE A C 1
ATOM 685 O O . PHE A 1 89 ? -9.999 6.417 18.100 1.00 97.00 89 PHE A O 1
ATOM 692 N N . SER A 1 90 ? -11.268 7.030 16.350 1.00 97.69 90 SER A N 1
ATOM 693 C CA . SER A 1 90 ? -12.537 6.956 17.084 1.00 97.69 90 SER A CA 1
ATOM 694 C C . SER A 1 90 ? -12.835 5.533 17.551 1.00 97.69 90 SER A C 1
ATOM 696 O O . SER A 1 90 ? -13.246 5.332 18.689 1.00 97.69 90 SER A O 1
ATOM 698 N N . LEU A 1 91 ? -12.610 4.542 16.691 1.00 97.69 91 LEU A N 1
ATOM 699 C CA . LEU A 1 91 ? -12.859 3.139 16.989 1.00 97.69 91 LEU A CA 1
ATOM 700 C C . LEU A 1 91 ? -11.885 2.635 18.058 1.00 97.69 91 LEU A C 1
ATOM 702 O O . LEU A 1 91 ? -12.317 1.996 19.009 1.00 97.69 91 LEU A O 1
ATOM 706 N N . ALA A 1 92 ? -10.601 2.993 17.966 1.00 97.94 92 ALA A N 1
ATOM 707 C CA . ALA A 1 92 ? -9.619 2.672 19.000 1.00 97.94 92 ALA A CA 1
ATOM 708 C C . ALA A 1 92 ? -9.987 3.287 20.362 1.00 97.94 92 ALA A C 1
ATOM 710 O O . ALA A 1 92 ? -9.875 2.620 21.388 1.00 97.94 92 ALA A O 1
ATOM 711 N N . LYS A 1 93 ? -10.481 4.533 20.379 1.00 97.88 93 LYS A N 1
ATOM 712 C CA . LYS A 1 93 ? -10.979 5.170 21.604 1.00 97.88 93 LYS A CA 1
ATOM 713 C C . LYS A 1 93 ? -12.180 4.416 22.186 1.00 97.88 93 LYS A C 1
ATOM 715 O O . LYS A 1 93 ? -12.177 4.125 23.377 1.00 97.88 93 LYS A O 1
ATOM 720 N N . ASN A 1 94 ? -13.152 4.056 21.349 1.00 97.94 94 ASN A N 1
ATOM 721 C CA . ASN A 1 94 ? -14.331 3.297 21.771 1.00 97.94 94 ASN A CA 1
ATOM 722 C C . ASN A 1 94 ? -13.958 1.907 22.310 1.00 97.94 94 ASN A C 1
ATOM 724 O O . ASN A 1 94 ? -14.525 1.476 23.308 1.00 97.94 94 ASN A O 1
ATOM 728 N N . ILE A 1 95 ? -12.993 1.219 21.687 1.00 97.75 95 ILE A N 1
ATOM 729 C CA . ILE A 1 95 ? -12.464 -0.054 22.200 1.00 97.75 95 ILE A CA 1
ATOM 730 C C . ILE A 1 95 ? -11.887 0.149 23.599 1.00 97.75 95 ILE A C 1
ATOM 732 O O . ILE A 1 95 ? -12.266 -0.573 24.512 1.00 97.75 95 ILE A O 1
ATOM 736 N N . ASN A 1 96 ? -11.040 1.160 23.791 1.00 97.75 96 ASN A N 1
ATOM 737 C CA . ASN A 1 96 ? -10.427 1.419 25.091 1.00 97.75 96 ASN A CA 1
ATOM 738 C C . ASN A 1 96 ? -11.471 1.777 26.170 1.00 97.75 96 ASN A C 1
ATOM 740 O O . ASN A 1 96 ? -11.350 1.357 27.316 1.00 97.75 96 ASN A O 1
ATOM 744 N N . GLU A 1 97 ? -12.520 2.528 25.821 1.00 97.44 97 GLU A N 1
ATOM 745 C CA . GLU A 1 97 ? -13.641 2.806 26.734 1.00 97.44 97 GLU A CA 1
ATOM 746 C C . GLU A 1 97 ? -14.419 1.532 27.102 1.00 97.44 97 GLU A C 1
ATOM 748 O O . GLU A 1 97 ? -14.749 1.328 28.273 1.00 97.44 97 GLU A O 1
ATOM 753 N N . LEU A 1 98 ? -14.668 0.644 26.134 1.00 97.81 98 LEU A N 1
ATOM 754 C CA . LEU A 1 98 ? -15.320 -0.645 26.379 1.00 97.81 98 LEU A CA 1
ATOM 755 C C . LEU A 1 98 ? -14.450 -1.580 27.226 1.00 97.81 98 LEU A C 1
ATOM 757 O O . LEU A 1 98 ? -14.968 -2.212 28.140 1.00 97.81 98 LEU A O 1
ATOM 761 N N . GLU A 1 99 ? -13.141 -1.639 26.982 1.00 97.50 99 GLU A N 1
ATOM 762 C CA . GLU A 1 99 ? -12.195 -2.422 27.787 1.00 97.50 99 GLU A CA 1
ATOM 763 C C . GLU A 1 99 ? -12.150 -1.930 29.237 1.00 97.50 99 GLU A C 1
ATOM 765 O O . GLU A 1 99 ? -12.185 -2.734 30.168 1.00 97.50 99 GLU A O 1
ATOM 770 N N . LEU A 1 100 ? -12.145 -0.610 29.456 1.00 97.75 100 LEU A N 1
ATOM 771 C CA . LEU A 1 100 ? -12.263 -0.036 30.798 1.00 97.75 100 LEU A CA 1
ATOM 772 C C . LEU A 1 100 ? -13.588 -0.435 31.461 1.00 97.75 100 LEU A C 1
ATOM 774 O O . LEU A 1 100 ? -13.584 -0.849 32.619 1.00 97.75 100 LEU A O 1
ATOM 778 N N . SER A 1 101 ? -14.705 -0.369 30.730 1.00 97.62 101 SER A N 1
ATOM 779 C CA . SER A 1 101 ? -16.009 -0.790 31.249 1.00 97.62 101 SER A CA 1
ATOM 780 C C . SER A 1 101 ? -16.035 -2.277 31.610 1.00 97.62 101 SER A C 1
ATOM 782 O O . SER A 1 101 ? -16.559 -2.624 32.668 1.00 97.62 101 SER A O 1
ATOM 784 N N . ILE A 1 102 ? -15.460 -3.148 30.776 1.00 97.38 102 ILE A N 1
ATOM 785 C CA . ILE A 1 102 ? -15.344 -4.588 31.046 1.00 97.38 102 ILE A CA 1
ATOM 786 C C . ILE A 1 102 ? -14.536 -4.811 32.323 1.00 97.38 102 ILE A C 1
ATOM 788 O O . ILE A 1 102 ? -15.029 -5.462 33.235 1.00 97.38 102 ILE A O 1
ATOM 792 N N . ASN A 1 103 ? -13.368 -4.176 32.451 1.00 96.88 103 ASN A N 1
ATOM 793 C CA . ASN A 1 103 ? -12.533 -4.304 33.646 1.00 96.88 103 ASN A CA 1
ATOM 794 C C . ASN A 1 103 ? -13.266 -3.860 34.922 1.00 96.88 103 ASN A C 1
ATOM 796 O O . ASN A 1 103 ? -13.154 -4.509 35.962 1.00 96.88 10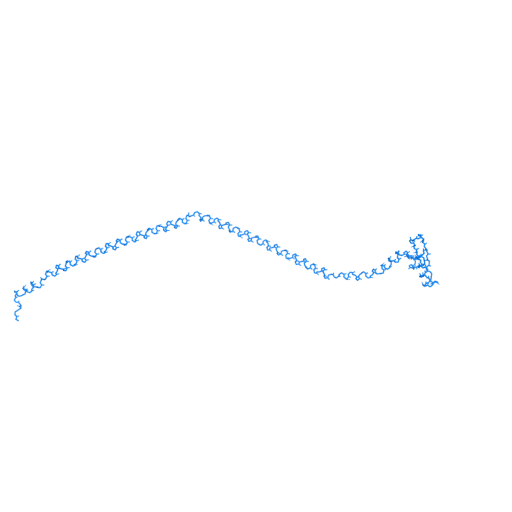3 ASN A O 1
ATOM 800 N N . THR A 1 104 ? -14.039 -2.768 34.863 1.00 97.06 104 THR A N 1
ATOM 801 C CA . THR A 1 104 ? -14.850 -2.347 36.017 1.00 97.06 104 THR A CA 1
ATOM 802 C C . THR A 1 104 ? -15.955 -3.349 36.338 1.00 97.06 104 THR A C 1
ATOM 804 O O . THR A 1 104 ? -16.178 -3.651 37.510 1.00 97.06 104 THR A O 1
ATOM 807 N N . LEU A 1 105 ? -16.621 -3.894 35.317 1.00 97.56 105 LEU A N 1
ATOM 808 C CA . LEU A 1 105 ? -17.695 -4.860 35.500 1.00 97.56 105 LEU A CA 1
ATOM 809 C C . LEU A 1 105 ? -17.157 -6.175 36.074 1.00 97.56 105 LEU A C 1
ATOM 811 O O . LEU A 1 105 ? -17.718 -6.676 37.045 1.00 97.56 105 LEU A O 1
ATOM 815 N N . ASP A 1 106 ? -16.030 -6.670 35.567 1.00 97.44 106 ASP A N 1
ATOM 816 C CA . ASP A 1 106 ? -15.348 -7.862 36.075 1.00 97.44 106 ASP A CA 1
ATOM 817 C C . ASP A 1 106 ? -14.919 -7.688 37.536 1.00 97.44 106 ASP A C 1
ATOM 819 O O . ASP A 1 106 ? -15.123 -8.589 38.351 1.00 97.44 106 ASP A O 1
ATOM 823 N N . ALA A 1 107 ? -14.411 -6.508 37.910 1.00 96.75 107 ALA A N 1
ATOM 824 C CA . ALA A 1 107 ? -14.089 -6.199 39.301 1.00 96.75 107 ALA A CA 1
ATOM 825 C C . ALA A 1 107 ? -15.338 -6.230 40.201 1.00 96.75 107 ALA A C 1
ATOM 827 O O . ALA A 1 107 ? -15.306 -6.816 41.285 1.00 96.75 107 ALA A O 1
ATOM 828 N N . THR A 1 108 ? -16.458 -5.644 39.757 1.00 96.88 108 THR A N 1
ATOM 829 C CA . THR A 1 108 ? -17.718 -5.702 40.522 1.00 96.88 108 THR A CA 1
ATOM 830 C C . THR A 1 108 ? -18.283 -7.114 40.607 1.00 96.88 108 THR A C 1
ATOM 832 O O . THR A 1 108 ? -18.781 -7.504 41.660 1.00 96.88 108 THR A O 1
ATOM 835 N N . HIS A 1 109 ? -18.170 -7.894 39.532 1.00 97.19 109 HIS A N 1
ATOM 836 C CA . HIS A 1 109 ? -18.620 -9.275 39.484 1.00 97.19 109 HIS A CA 1
ATOM 837 C C . HIS A 1 109 ? -17.792 -10.154 40.425 1.00 97.19 109 HIS A C 1
ATOM 839 O O . HIS A 1 109 ? -18.362 -10.941 41.172 1.00 97.19 109 HIS A O 1
ATOM 845 N N . SER A 1 110 ? -16.464 -9.986 40.446 1.00 97.12 110 SER A N 1
ATOM 846 C CA . SER A 1 110 ? -15.593 -10.678 41.404 1.00 97.12 110 SER A CA 1
ATOM 847 C C . SER A 1 110 ? -15.973 -10.337 42.842 1.00 97.12 110 SER A C 1
ATOM 849 O O . SER A 1 110 ? -16.153 -11.243 43.647 1.00 97.12 110 SER A O 1
ATOM 851 N N . ARG A 1 111 ? -16.193 -9.050 43.149 1.00 96.75 111 ARG A N 1
ATOM 852 C CA . ARG A 1 111 ? -16.602 -8.615 44.493 1.00 96.75 111 ARG A CA 1
ATOM 853 C C . ARG A 1 111 ? -17.941 -9.218 44.918 1.00 96.75 111 ARG A C 1
ATOM 855 O O . ARG A 1 111 ? -18.046 -9.752 46.011 1.00 96.75 111 ARG A O 1
ATOM 862 N N . LEU A 1 112 ? -18.955 -9.160 44.053 1.00 95.56 112 LEU A N 1
ATOM 863 C CA . LEU A 1 112 ? -20.274 -9.747 44.319 1.00 95.56 112 LEU A CA 1
ATOM 864 C C . LEU A 1 112 ? -20.200 -11.265 44.490 1.00 95.56 112 LEU A C 1
ATOM 866 O O . LEU A 1 112 ? -20.919 -11.827 45.309 1.00 95.56 112 LEU A O 1
ATOM 870 N N . LYS A 1 113 ? -19.333 -11.932 43.725 1.00 96.88 113 LYS A N 1
ATOM 871 C CA . LYS A 1 113 ? -19.101 -13.369 43.854 1.00 96.88 113 LYS A CA 1
ATOM 872 C C . LYS A 1 113 ? -18.452 -13.716 45.196 1.00 96.88 113 LYS A C 1
ATOM 874 O O . LYS A 1 113 ? -18.879 -14.675 45.823 1.00 96.88 113 LYS A O 1
ATOM 879 N N . GLU A 1 114 ? -17.475 -12.928 45.644 1.00 95.62 114 GLU A N 1
ATOM 880 C CA . GLU A 1 114 ? -16.865 -13.071 46.972 1.00 95.62 114 GLU A CA 1
ATOM 881 C C . GLU A 1 114 ? -17.869 -12.787 48.101 1.00 95.62 114 GLU A C 1
ATOM 883 O O . GLU A 1 114 ? -17.920 -13.543 49.064 1.00 95.62 114 GLU A O 1
ATOM 888 N N . GLU A 1 115 ? -18.696 -11.739 47.984 1.00 94.12 115 GLU A N 1
ATOM 889 C CA . GLU A 1 115 ? -19.776 -11.442 48.942 1.00 94.12 115 GLU A CA 1
ATOM 890 C C . GLU A 1 115 ? -20.775 -12.609 49.030 1.00 94.12 115 GLU A C 1
ATOM 892 O O . GLU A 1 115 ? -21.176 -13.005 50.122 1.00 94.12 115 GLU A O 1
ATOM 897 N N . LEU A 1 116 ? -21.146 -13.194 47.888 1.00 92.19 116 LEU A N 1
ATOM 898 C CA . LEU A 1 116 ? -22.040 -14.349 47.829 1.00 92.19 116 LEU A CA 1
ATOM 899 C C . LEU A 1 116 ? -21.409 -15.591 48.467 1.00 92.19 116 LEU A C 1
ATOM 901 O O . LEU A 1 116 ? -22.073 -16.258 49.250 1.00 92.19 116 LEU A O 1
ATOM 905 N N . GLU A 1 117 ? -20.134 -15.874 48.192 1.00 92.12 117 GLU A N 1
ATOM 906 C CA . GLU A 1 117 ? -19.407 -16.982 48.825 1.00 92.12 117 GLU A CA 1
ATOM 907 C C . GLU A 1 117 ? -19.293 -16.787 50.347 1.00 92.12 117 GLU A C 1
ATOM 909 O O . GLU A 1 117 ? -19.470 -17.738 51.108 1.00 92.12 117 GLU A O 1
ATOM 914 N N . GLN A 1 118 ? -19.078 -15.550 50.812 1.00 90.19 118 GLN A N 1
ATOM 915 C CA . GLN A 1 118 ? -19.094 -15.219 52.240 1.00 90.19 118 GLN A CA 1
ATOM 916 C C . GLN A 1 118 ? -20.463 -15.502 52.869 1.00 90.19 118 GLN A C 1
ATOM 918 O O . GLN A 1 118 ? -20.513 -16.191 53.884 1.00 90.19 118 GLN A O 1
ATOM 923 N N . LEU A 1 119 ? -21.555 -15.047 52.246 1.00 86.88 119 LEU A N 1
ATOM 924 C CA . LEU A 1 119 ? -22.932 -15.300 52.692 1.00 86.88 119 LEU A CA 1
ATOM 925 C C . LEU A 1 119 ? -23.301 -16.791 52.673 1.00 86.88 119 LEU A C 1
ATOM 927 O O . LEU A 1 119 ? -23.967 -17.263 53.585 1.00 86.88 119 LEU A O 1
ATOM 931 N N . GLU A 1 120 ? -22.871 -17.544 51.659 1.00 84.56 120 GLU A N 1
ATOM 932 C CA . GLU A 1 120 ? -23.082 -18.998 51.601 1.00 84.56 120 GLU A CA 1
ATOM 933 C C . GLU A 1 120 ? -22.283 -19.740 52.682 1.00 84.56 120 GLU A C 1
ATOM 935 O O . GLU A 1 120 ? -22.741 -20.760 53.197 1.00 84.56 120 GLU A O 1
ATOM 940 N N . SER A 1 121 ? -21.098 -19.234 53.039 1.00 80.75 121 SER A N 1
ATOM 941 C CA . SER A 1 121 ? -20.275 -19.775 54.128 1.00 80.75 121 SER A CA 1
ATOM 942 C C . SER A 1 121 ? -20.746 -19.354 55.525 1.00 80.75 121 SER A C 1
ATOM 944 O O . SER A 1 121 ? -20.365 -19.979 56.519 1.00 80.75 121 SER A O 1
ATOM 946 N N . GLU A 1 122 ? -21.559 -18.299 55.615 1.00 77.06 122 GLU A N 1
ATOM 947 C CA . GLU A 1 122 ? -22.161 -17.823 56.854 1.00 77.06 122 GLU A CA 1
ATOM 948 C C . GLU A 1 122 ? -23.276 -18.795 57.264 1.00 77.06 122 GLU A C 1
ATOM 950 O O . GLU A 1 122 ? -24.436 -18.706 56.867 1.00 77.06 122 GLU A O 1
ATOM 955 N N . ASP A 1 123 ? -22.869 -19.813 58.018 1.00 62.81 123 ASP A N 1
ATOM 956 C CA . ASP A 1 123 ? -23.712 -20.930 58.418 1.00 62.81 123 ASP A CA 1
ATOM 957 C C . ASP A 1 123 ? -24.862 -20.455 59.327 1.00 62.81 123 ASP A C 1
ATOM 959 O O . ASP A 1 123 ? -24.668 -20.148 60.508 1.00 62.81 123 ASP A O 1
ATOM 963 N N . VAL A 1 124 ? -26.085 -20.429 58.783 1.00 60.59 124 VAL A N 1
ATOM 964 C CA . VAL A 1 124 ? -27.346 -20.096 59.485 1.00 60.59 124 VAL A CA 1
ATOM 965 C C . VAL A 1 124 ? -27.538 -20.950 60.752 1.00 60.59 124 VAL A C 1
ATOM 967 O O . VAL A 1 124 ? -28.249 -20.569 61.686 1.00 60.59 124 VAL A O 1
ATOM 970 N N . MET A 1 125 ? -26.865 -22.102 60.839 1.00 53.88 125 MET A N 1
ATOM 971 C CA . MET A 1 125 ? -26.890 -22.957 62.025 1.00 53.88 125 MET A CA 1
ATOM 972 C C . MET A 1 125 ? -26.219 -22.329 63.255 1.00 53.88 125 MET A C 1
ATOM 974 O O . MET A 1 125 ? -26.608 -22.658 64.377 1.00 53.88 125 MET A O 1
ATOM 978 N N . LYS A 1 126 ? -25.289 -21.381 63.087 1.00 56.41 126 LYS A N 1
ATOM 979 C CA . LYS A 1 126 ? -24.648 -20.687 64.215 1.00 56.41 126 LYS A CA 1
ATOM 980 C C . LYS A 1 126 ? -25.621 -19.768 64.965 1.00 56.41 126 LYS A C 1
ATOM 982 O O . LYS A 1 126 ? -25.550 -19.667 66.187 1.00 56.41 126 LYS A O 1
ATOM 987 N N . ASP A 1 127 ? -26.595 -19.195 64.259 1.00 55.34 127 ASP A N 1
ATOM 988 C CA . ASP A 1 127 ? -27.708 -18.453 64.871 1.00 55.34 127 ASP A CA 1
ATOM 989 C C . ASP A 1 127 ? -28.720 -19.378 65.565 1.00 55.34 127 ASP A C 1
ATOM 991 O O . ASP A 1 127 ? -29.426 -18.964 66.484 1.00 55.34 127 ASP A O 1
ATOM 995 N N . THR A 1 128 ? -28.773 -20.658 65.187 1.00 54.34 128 THR A N 1
ATOM 996 C CA . THR A 1 128 ? -29.680 -21.634 65.812 1.00 54.34 128 THR A CA 1
ATOM 997 C C . THR A 1 128 ? -29.185 -22.079 67.194 1.00 54.34 128 THR A C 1
ATOM 999 O O . THR A 1 128 ? -30.001 -22.356 68.073 1.00 54.34 128 THR A O 1
ATOM 1002 N N . GLU A 1 129 ? -27.872 -22.089 67.449 1.00 54.44 129 GLU A N 1
ATOM 1003 C CA . GLU A 1 129 ? -27.338 -22.374 68.792 1.00 54.44 129 GLU A CA 1
ATOM 1004 C C . GLU A 1 129 ? -27.732 -21.288 69.809 1.00 54.44 129 GLU A C 1
ATOM 1006 O O . GLU A 1 129 ? -28.066 -21.610 70.951 1.00 54.44 129 GLU A O 1
ATOM 1011 N N . LEU A 1 130 ? -27.834 -20.024 69.383 1.00 55.88 130 LEU A N 1
ATOM 1012 C CA . LEU A 1 130 ? -28.350 -18.919 70.206 1.00 55.88 130 LEU A CA 1
ATOM 1013 C C . LEU A 1 130 ? -29.861 -19.035 70.490 1.00 55.88 130 LEU A C 1
ATOM 1015 O O . LEU A 1 130 ? -30.342 -18.510 71.491 1.00 55.88 130 LEU A O 1
ATOM 1019 N N . MET A 1 131 ? -30.613 -19.767 69.661 1.00 53.69 131 MET A N 1
ATOM 1020 C CA . MET A 1 131 ? -32.038 -20.059 69.883 1.00 53.69 131 MET A CA 1
ATOM 1021 C C . MET A 1 131 ? -32.274 -21.186 70.903 1.00 53.69 131 MET A C 1
ATOM 1023 O O . MET A 1 131 ? -33.416 -21.461 71.266 1.00 53.69 131 MET A O 1
ATOM 1027 N N . THR A 1 132 ? -31.234 -21.866 71.398 1.00 55.72 132 THR A N 1
ATOM 1028 C CA . THR A 1 132 ? -31.419 -22.930 72.405 1.00 55.72 132 THR A CA 1
ATOM 1029 C C . THR A 1 132 ? -31.817 -22.384 73.781 1.00 55.72 132 THR A C 1
ATOM 1031 O O . THR A 1 132 ? -32.605 -23.032 74.478 1.00 55.72 132 THR A O 1
ATOM 1034 N N . ASP A 1 133 ? -31.409 -21.156 74.123 1.00 57.44 133 ASP A N 1
ATOM 1035 C CA . ASP A 1 133 ? -31.923 -20.420 75.290 1.00 57.44 133 ASP A CA 1
ATOM 1036 C C . ASP A 1 133 ? -33.435 -20.145 75.172 1.00 57.44 133 ASP A C 1
ATOM 1038 O O . ASP A 1 133 ? -34.163 -20.150 76.173 1.00 57.44 133 ASP A O 1
ATOM 1042 N N . ASP A 1 134 ? -33.951 -20.045 73.941 1.00 63.59 134 ASP A N 1
ATOM 1043 C CA . ASP A 1 134 ? -35.373 -19.856 73.655 1.00 63.59 134 ASP A CA 1
ATOM 1044 C C . ASP A 1 134 ? -36.208 -21.123 73.920 1.00 63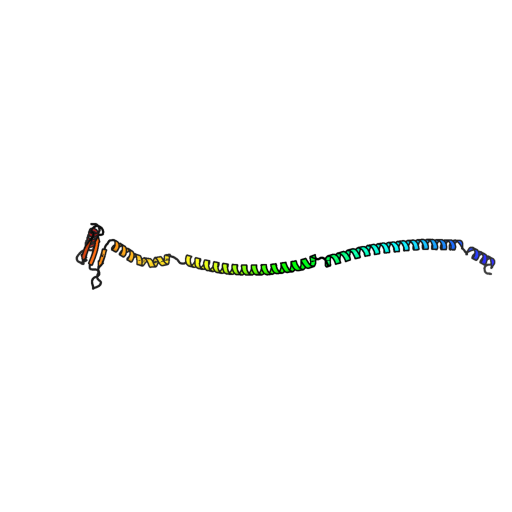.59 134 ASP A C 1
ATOM 1046 O O . ASP A 1 134 ? -37.427 -21.058 74.003 1.00 63.59 134 ASP A O 1
ATOM 1050 N N . SER A 1 135 ? -35.601 -22.295 74.154 1.00 67.00 135 SER A N 1
ATOM 1051 C CA . SER A 1 135 ? -36.345 -23.498 74.569 1.00 67.00 135 SER A CA 1
ATOM 1052 C C . SER A 1 135 ? -37.009 -23.310 75.937 1.00 67.00 135 SER A C 1
ATOM 1054 O O . SER A 1 135 ? -38.144 -23.742 76.161 1.00 67.00 135 SER A O 1
ATOM 1056 N N . THR A 1 136 ? -36.326 -22.628 76.862 1.00 74.31 136 THR A N 1
ATOM 1057 C CA . THR A 1 136 ? -36.884 -22.314 78.184 1.00 74.31 136 THR A CA 1
ATOM 1058 C C . THR A 1 136 ? -37.982 -21.261 78.080 1.00 74.31 136 THR A C 1
ATOM 1060 O O . THR A 1 136 ? -39.065 -21.462 78.633 1.00 74.31 136 THR A O 1
ATOM 1063 N N . LEU A 1 137 ? -37.760 -20.204 77.291 1.00 74.44 137 LEU A N 1
ATOM 1064 C CA . LEU A 1 137 ? -38.747 -19.165 76.988 1.00 74.44 137 LEU A CA 1
ATOM 1065 C C . LEU A 1 137 ? -39.972 -19.720 76.257 1.00 74.44 137 LEU A C 1
ATOM 1067 O O . LEU A 1 137 ? -41.099 -19.366 76.599 1.00 74.44 137 LEU A O 1
ATOM 1071 N N . LEU A 1 138 ? -39.787 -20.636 75.307 1.00 77.44 138 LEU A N 1
ATOM 1072 C CA . LEU A 1 138 ? -40.864 -21.302 74.584 1.00 77.44 138 LEU A CA 1
ATOM 1073 C C 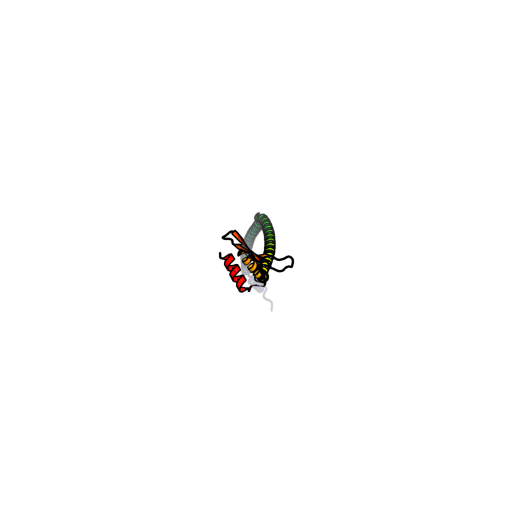. LEU A 1 138 ? -41.690 -22.176 75.530 1.00 77.44 138 LEU A C 1
ATOM 1075 O O . LEU A 1 138 ? -42.919 -22.104 75.510 1.00 77.44 138 LEU A O 1
ATOM 1079 N N . ARG A 1 139 ? -41.038 -22.948 76.410 1.00 80.25 139 ARG A N 1
ATOM 1080 C CA . ARG A 1 139 ? -41.726 -23.721 77.460 1.00 80.25 139 ARG A CA 1
ATOM 1081 C C . ARG A 1 139 ? -42.511 -22.800 78.398 1.00 80.25 139 ARG A C 1
ATOM 1083 O O . ARG A 1 139 ? -43.688 -23.051 78.637 1.00 80.25 139 ARG A O 1
ATOM 1090 N N . LEU A 1 140 ? -41.908 -21.703 78.860 1.00 78.75 140 LEU A N 1
ATOM 1091 C CA . LEU A 1 140 ? -42.566 -20.670 79.672 1.00 78.75 140 LEU A CA 1
ATOM 1092 C C . LEU A 1 140 ? -43.772 -20.046 78.950 1.00 78.75 140 LEU A C 1
ATOM 1094 O O . LEU A 1 140 ? -44.839 -19.885 79.542 1.00 78.75 140 LEU A O 1
ATOM 1098 N N . LYS A 1 141 ? -43.647 -19.751 77.653 1.00 78.81 141 LYS A N 1
ATOM 1099 C CA . LYS A 1 141 ? -44.724 -19.198 76.822 1.00 78.81 141 LYS A CA 1
ATOM 1100 C C . LYS A 1 141 ? -45.877 -20.184 76.643 1.00 78.81 141 LYS A C 1
ATOM 1102 O O . LYS A 1 141 ? -47.030 -19.760 76.685 1.00 78.81 141 LYS A O 1
ATOM 1107 N N . ILE A 1 142 ? -45.588 -21.478 76.492 1.00 81.88 142 ILE A N 1
ATOM 1108 C CA . ILE A 1 142 ? -46.606 -22.538 76.429 1.00 81.88 142 ILE A CA 1
ATOM 1109 C C . ILE A 1 142 ? -47.370 -22.625 77.756 1.00 81.88 142 ILE A C 1
ATOM 1111 O O . ILE A 1 142 ? -48.600 -22.607 77.740 1.00 81.88 142 ILE A O 1
ATOM 1115 N N . TYR A 1 143 ? -46.676 -22.634 78.900 1.00 80.12 143 TYR A N 1
ATOM 1116 C CA . TYR A 1 143 ? -47.334 -22.657 80.214 1.00 80.12 143 TYR A CA 1
ATOM 1117 C C . TYR A 1 143 ? -48.197 -21.412 80.461 1.00 80.12 143 TYR A C 1
ATOM 1119 O O . TYR A 1 143 ? -49.320 -21.525 80.952 1.00 80.12 143 TYR A O 1
ATOM 1127 N N . ARG A 1 144 ? -47.741 -20.238 80.009 1.00 78.50 144 ARG A N 1
ATOM 1128 C CA . ARG A 1 144 ? -48.531 -19.003 80.072 1.00 78.50 144 ARG A CA 1
ATOM 1129 C C . ARG A 1 144 ? -49.752 -19.030 79.152 1.00 78.50 144 ARG A C 1
ATOM 1131 O O . ARG A 1 144 ? -50.822 -18.556 79.522 1.00 78.50 144 ARG A O 1
ATOM 1138 N N . MET A 1 145 ? -49.628 -19.603 77.952 1.00 75.06 145 MET A N 1
ATOM 1139 C CA . MET A 1 145 ? -50.759 -19.784 77.030 1.00 75.06 145 MET A CA 1
ATOM 1140 C C . MET A 1 145 ? -51.822 -20.744 77.569 1.00 75.06 145 MET A C 1
ATOM 1142 O O . MET A 1 145 ? -53.006 -20.549 77.266 1.00 75.06 145 MET A O 1
ATOM 1146 N N . LEU A 1 146 ? -51.399 -21.734 78.361 1.00 76.69 146 LEU A N 1
ATOM 1147 C CA . LEU A 1 146 ? -52.265 -22.661 79.090 1.00 76.69 146 LEU A CA 1
ATOM 1148 C C . LEU A 1 146 ? -53.011 -21.977 80.253 1.00 76.69 146 LEU A C 1
ATOM 1150 O O . LEU A 1 146 ? -53.920 -22.566 80.823 1.00 76.69 146 LEU A O 1
ATOM 1154 N N . GLY A 1 147 ? -52.673 -20.721 80.565 1.00 70.81 147 GLY A N 1
ATOM 1155 C CA . GLY A 1 147 ? -53.354 -19.911 81.573 1.00 70.81 147 GLY A CA 1
ATOM 1156 C C . GLY A 1 147 ? -52.746 -20.009 82.967 1.00 70.81 147 GLY A C 1
ATOM 1157 O O . GLY A 1 147 ? -53.390 -19.570 83.913 1.00 70.81 147 GLY A O 1
ATOM 1158 N N . ILE A 1 148 ? -51.538 -20.566 83.102 1.00 79.25 148 ILE A N 1
ATOM 1159 C CA . ILE A 1 148 ? -50.814 -20.653 84.373 1.00 79.25 148 ILE A CA 1
ATOM 1160 C C . ILE A 1 148 ? -49.867 -19.451 84.471 1.00 79.25 148 ILE A C 1
ATOM 1162 O O . ILE A 1 148 ? -48.862 -19.386 83.762 1.00 79.25 148 ILE A O 1
ATOM 1166 N N . ASP A 1 149 ? -50.181 -18.506 85.352 1.00 77.69 149 ASP A N 1
ATOM 1167 C CA . ASP A 1 149 ? -49.309 -17.388 85.708 1.00 77.69 149 ASP A CA 1
ATOM 1168 C C . ASP A 1 149 ? -48.757 -17.616 87.125 1.00 77.69 149 ASP A C 1
ATOM 1170 O O . ASP A 1 149 ? -49.512 -17.825 88.073 1.00 77.69 149 ASP A O 1
ATOM 1174 N N . LEU A 1 150 ? -47.435 -17.573 87.291 1.00 74.75 150 LEU A N 1
ATOM 1175 C CA . LEU A 1 150 ? -46.794 -17.640 88.608 1.00 74.75 150 LEU A CA 1
ATOM 1176 C C . LEU A 1 150 ? -46.620 -16.221 89.159 1.00 74.75 150 LEU A C 1
ATOM 1178 O O . LEU A 1 150 ? -46.173 -15.328 88.439 1.00 74.75 150 LEU A O 1
ATOM 1182 N N . LEU A 1 151 ? -46.976 -16.017 90.426 1.00 70.69 151 LEU A N 1
ATOM 1183 C CA . LEU A 1 151 ? -46.739 -14.780 91.159 1.00 70.69 151 LEU A CA 1
ATOM 1184 C C . LEU A 1 151 ? -45.587 -14.973 92.143 1.00 70.69 151 LEU A C 1
ATOM 1186 O O . LEU A 1 151 ? -45.563 -15.923 92.931 1.00 70.69 151 LEU A O 1
ATOM 1190 N N . GLU A 1 152 ? -44.647 -14.040 92.092 1.00 66.31 152 GLU A N 1
ATOM 1191 C CA . GLU A 1 152 ? -43.560 -13.922 93.057 1.00 66.31 152 GLU A CA 1
ATOM 1192 C C . GLU A 1 152 ? -44.055 -13.180 94.300 1.00 66.31 152 GLU A C 1
ATOM 1194 O O . GLU A 1 152 ? -44.790 -12.195 94.199 1.00 66.31 152 GLU A O 1
ATOM 1199 N N . ASP A 1 153 ? -43.666 -13.675 95.473 1.00 62.91 153 ASP A N 1
ATOM 1200 C CA . ASP A 1 153 ? -43.796 -12.939 96.730 1.00 62.91 153 ASP A CA 1
ATOM 1201 C C . ASP A 1 153 ? -42.656 -11.908 96.867 1.00 62.91 153 ASP A C 1
ATOM 1203 O O . ASP A 1 153 ? -41.634 -12.017 96.187 1.00 62.91 153 ASP A O 1
ATOM 1207 N N . ASP A 1 154 ? -42.776 -10.947 97.786 1.00 58.44 154 ASP A N 1
ATOM 1208 C CA . ASP A 1 154 ? -41.823 -9.829 98.001 1.00 58.44 154 ASP A CA 1
ATOM 1209 C C . ASP A 1 154 ? -40.398 -10.300 98.408 1.00 58.44 154 ASP A C 1
ATOM 1211 O O . ASP A 1 154 ? -39.452 -9.523 98.515 1.00 58.44 154 ASP A O 1
ATOM 1215 N N . THR A 1 155 ? -40.230 -11.611 98.622 1.00 59.00 155 THR A N 1
ATOM 1216 C CA . THR A 1 155 ? -38.972 -12.307 98.939 1.00 59.00 155 THR A CA 1
ATOM 1217 C C . THR A 1 155 ? -38.388 -13.113 97.767 1.00 59.00 155 THR A C 1
ATOM 1219 O O . THR A 1 155 ? -37.374 -13.791 97.937 1.00 59.00 155 THR A O 1
ATOM 1222 N N . GLY A 1 156 ? -38.995 -13.046 96.575 1.00 59.31 156 GLY A N 1
ATOM 1223 C CA . GLY A 1 156 ? -38.527 -13.727 95.360 1.00 59.31 156 GLY A CA 1
ATOM 1224 C C . GLY A 1 156 ? -38.825 -15.230 95.310 1.00 59.31 156 GLY A C 1
ATOM 1225 O O . GLY A 1 156 ? -38.251 -15.949 94.494 1.00 59.31 156 GLY A O 1
ATOM 1226 N N . VAL A 1 157 ? -39.705 -15.729 96.184 1.00 66.38 157 VAL A N 1
ATOM 1227 C CA . VAL A 1 157 ? -40.149 -17.132 96.197 1.00 66.38 157 VAL A CA 1
ATOM 1228 C C . VAL A 1 157 ? -41.522 -17.242 95.522 1.00 66.38 157 VAL A C 1
ATOM 1230 O O . VAL A 1 157 ? -42.445 -16.489 95.837 1.00 66.38 157 VAL A O 1
ATOM 1233 N N . TYR A 1 158 ? -41.663 -18.182 94.580 1.00 66.25 158 TYR A N 1
ATOM 1234 C CA . TYR A 1 158 ? -42.911 -18.455 93.855 1.00 66.25 158 TYR A CA 1
ATOM 1235 C C . TYR A 1 158 ? -43.903 -19.223 94.735 1.00 66.25 158 TYR A C 1
ATOM 1237 O O . TYR A 1 158 ? -43.960 -20.453 94.704 1.00 66.25 158 TYR A O 1
ATOM 1245 N N . THR A 1 159 ? -44.682 -18.503 95.536 1.00 63.50 159 THR A N 1
ATOM 1246 C CA . THR A 1 159 ? -45.595 -19.117 96.518 1.00 63.50 159 THR A CA 1
ATOM 1247 C C . THR A 1 159 ? -47.048 -19.150 96.033 1.00 63.50 159 THR A C 1
ATOM 1249 O O . THR A 1 159 ? -47.897 -19.807 96.636 1.00 63.50 159 THR A O 1
ATOM 1252 N N . LYS A 1 160 ? -47.364 -18.469 94.924 1.00 72.81 160 LYS A N 1
ATOM 1253 C CA . LYS A 1 160 ? -48.735 -18.314 94.427 1.00 72.81 160 LYS A CA 1
ATOM 1254 C C . LYS A 1 160 ? -48.802 -18.521 92.916 1.00 72.81 160 LYS A C 1
ATOM 1256 O O . LYS A 1 160 ? -47.997 -17.968 92.174 1.00 72.81 160 LYS A O 1
ATOM 1261 N N . ALA A 1 161 ? -49.772 -19.302 92.454 1.00 73.56 161 ALA A N 1
ATOM 1262 C CA . ALA A 1 161 ? -50.071 -19.482 91.038 1.00 73.56 161 ALA A CA 1
ATOM 1263 C C . ALA A 1 161 ? -51.519 -19.072 90.759 1.00 73.56 161 ALA A C 1
ATOM 1265 O O . ALA A 1 161 ? -52.437 -19.430 91.496 1.00 73.56 161 ALA A O 1
ATOM 1266 N N . ILE A 1 162 ? -51.717 -18.313 89.688 1.00 75.00 162 ILE A N 1
ATOM 1267 C CA . ILE A 1 162 ? -53.027 -17.951 89.164 1.00 75.00 162 ILE A CA 1
ATOM 1268 C C . ILE A 1 162 ? -53.286 -18.818 87.941 1.00 75.00 162 ILE A C 1
ATOM 1270 O O . ILE A 1 162 ? -52.487 -18.839 87.007 1.00 75.00 162 ILE A O 1
ATOM 1274 N N . ILE A 1 163 ? -54.422 -19.505 87.933 1.00 77.31 163 ILE A N 1
ATOM 1275 C CA . ILE A 1 163 ? -54.859 -20.325 86.806 1.00 77.31 163 ILE A CA 1
ATOM 1276 C C . ILE A 1 163 ? -56.094 -19.664 86.217 1.00 77.31 163 ILE A C 1
ATOM 1278 O O . ILE A 1 163 ? -57.084 -19.436 86.913 1.00 77.31 163 ILE A O 1
ATOM 1282 N N . ARG A 1 164 ? -56.021 -19.328 84.932 1.00 71.62 164 ARG A N 1
ATOM 1283 C CA . ARG A 1 164 ? -57.105 -18.695 84.181 1.00 71.62 164 ARG A CA 1
ATOM 1284 C C . ARG A 1 164 ? -57.668 -19.688 83.186 1.00 71.62 164 ARG A C 1
ATOM 1286 O O . ARG A 1 164 ? -57.003 -20.034 82.209 1.00 71.62 164 ARG A O 1
ATOM 1293 N N . ASN A 1 165 ? -58.910 -20.099 83.402 1.00 69.12 165 ASN A N 1
ATOM 1294 C CA . ASN A 1 165 ? -59.590 -20.986 82.477 1.00 69.12 165 ASN A CA 1
ATOM 1295 C C . ASN A 1 165 ? -60.268 -20.176 81.361 1.00 69.12 165 ASN A C 1
ATOM 1297 O O . ASN A 1 165 ? -61.127 -19.329 81.613 1.00 69.12 165 ASN A O 1
ATOM 1301 N N . LYS A 1 166 ? -59.888 -20.431 80.103 1.00 63.44 166 LYS A N 1
ATOM 1302 C CA . LYS A 1 166 ? -60.439 -19.710 78.941 1.00 63.44 166 LYS A CA 1
ATOM 1303 C C . LYS A 1 166 ? -61.896 -20.068 78.634 1.00 63.44 166 LYS A C 1
ATOM 1305 O O . LYS A 1 166 ? -62.566 -19.264 77.992 1.00 63.44 166 LYS A O 1
ATOM 1310 N N . ASN A 1 167 ? -62.383 -21.226 79.081 1.00 64.38 167 ASN A N 1
ATOM 1311 C CA . ASN A 1 167 ? -63.718 -21.718 78.738 1.00 64.38 167 ASN A CA 1
ATOM 1312 C C . ASN A 1 167 ? -64.804 -21.208 79.697 1.00 64.38 167 ASN A C 1
ATOM 1314 O O . ASN A 1 167 ? -65.930 -20.989 79.259 1.00 64.38 167 ASN A O 1
ATOM 1318 N N . ASN A 1 168 ? -64.473 -20.980 80.974 1.00 61.41 168 ASN A N 1
ATOM 1319 C CA . ASN A 1 168 ? -65.448 -20.605 82.010 1.00 61.41 168 ASN A CA 1
ATOM 1320 C C . ASN A 1 168 ? -65.220 -19.199 82.616 1.00 61.41 168 ASN A C 1
ATOM 1322 O O . ASN A 1 168 ? -65.942 -18.771 83.509 1.00 61.41 168 ASN A O 1
ATOM 1326 N N . SER A 1 169 ? -64.228 -18.441 82.129 1.00 60.53 169 SER A N 1
ATOM 1327 C CA . SER A 1 169 ? -63.827 -17.121 82.666 1.00 60.53 169 SER A CA 1
ATOM 1328 C C . SER A 1 169 ? -63.522 -17.085 84.173 1.00 60.53 169 SER A C 1
ATOM 1330 O O . SER A 1 169 ? -63.476 -16.006 84.761 1.00 60.53 169 SER A O 1
ATOM 1332 N N . ASP A 1 170 ? -63.292 -18.245 84.792 1.00 69.94 170 ASP A N 1
ATOM 1333 C CA . ASP A 1 170 ? -62.987 -18.357 86.215 1.00 69.94 170 ASP A CA 1
ATOM 1334 C C . ASP A 1 170 ? -61.475 -18.223 86.453 1.00 69.94 170 ASP A C 1
ATOM 1336 O O . ASP A 1 170 ? -60.644 -18.660 85.641 1.00 69.94 170 ASP A O 1
ATOM 1340 N N . VAL A 1 171 ? -61.125 -17.564 87.555 1.00 73.94 171 VAL A N 1
ATOM 1341 C CA . VAL A 1 171 ? -59.745 -17.271 87.946 1.00 73.94 171 VAL A CA 1
ATOM 1342 C C . VAL A 1 171 ? -59.510 -17.887 89.313 1.00 73.94 171 VAL A C 1
ATOM 1344 O O . VAL A 1 171 ? -59.996 -17.388 90.326 1.00 73.94 171 VAL A O 1
ATOM 1347 N N . HIS A 1 172 ? -58.721 -18.957 89.341 1.00 70.81 172 HIS A N 1
ATOM 1348 C CA . HIS A 1 172 ? -58.393 -19.650 90.577 1.00 70.81 172 HIS A CA 1
ATOM 1349 C C . HIS A 1 172 ? -57.021 -19.223 91.084 1.00 70.81 172 HIS A C 1
ATOM 1351 O O . HIS A 1 172 ? -56.013 -19.312 90.380 1.00 70.81 172 HIS A O 1
ATOM 1357 N N . GLU A 1 173 ? -56.994 -18.767 92.331 1.00 74.44 173 GLU A N 1
ATOM 1358 C CA . GLU A 1 173 ? -55.775 -18.458 93.064 1.00 74.44 173 GLU A CA 1
ATOM 1359 C C . GLU A 1 173 ? -55.372 -19.680 93.893 1.00 74.44 173 GLU A C 1
ATOM 1361 O O . GLU A 1 173 ? -56.097 -20.105 94.795 1.00 74.44 173 GLU A O 1
ATOM 1366 N N . VAL A 1 174 ? -54.218 -20.268 93.573 1.00 73.88 174 VAL A N 1
ATOM 1367 C CA . VAL A 1 174 ? -53.677 -21.440 94.265 1.00 73.88 174 VAL A CA 1
ATOM 1368 C C . VAL A 1 174 ? -52.406 -21.036 95.000 1.00 73.88 174 VAL A C 1
ATOM 1370 O O . VAL A 1 174 ? -51.397 -20.692 94.384 1.00 73.88 174 VAL A O 1
ATOM 1373 N N . ASN A 1 175 ? -52.446 -21.099 96.330 1.00 74.81 175 ASN A N 1
ATOM 1374 C CA . ASN A 1 175 ? -51.255 -20.955 97.162 1.00 74.81 175 ASN A CA 1
ATOM 1375 C C . ASN A 1 175 ? -50.522 -22.298 97.223 1.00 74.81 175 ASN A C 1
ATOM 1377 O O . ASN A 1 175 ? -51.091 -23.312 97.634 1.00 74.81 175 ASN A O 1
ATOM 1381 N N . ILE A 1 176 ? -49.265 -22.304 96.793 1.00 72.19 176 ILE A N 1
ATOM 1382 C CA . ILE A 1 176 ? -48.418 -23.492 96.763 1.00 72.19 176 ILE A CA 1
ATOM 1383 C C . ILE A 1 176 ? -47.716 -23.585 98.117 1.00 72.19 176 ILE A C 1
ATOM 1385 O O . ILE A 1 176 ? -46.687 -22.959 98.356 1.00 72.19 176 ILE A O 1
ATOM 1389 N N . GLU A 1 177 ? -48.280 -24.378 99.024 1.00 71.00 177 GLU A N 1
ATOM 1390 C CA . GLU A 1 177 ? -47.655 -24.700 100.306 1.00 71.00 177 GLU A CA 1
ATOM 1391 C C . GLU A 1 177 ? -46.851 -26.013 100.224 1.00 71.00 177 GLU A C 1
ATOM 1393 O O . GLU A 1 177 ? -47.329 -26.994 99.641 1.00 71.00 177 GLU A O 1
ATOM 1398 N N . PRO A 1 178 ? -45.687 -26.122 100.895 1.00 67.56 178 PRO A N 1
ATOM 1399 C CA . PRO A 1 178 ? -44.863 -27.341 100.913 1.00 67.56 178 PRO A CA 1
ATOM 1400 C C . PRO A 1 178 ? -45.502 -28.523 101.671 1.00 67.56 178 PRO A C 1
ATOM 1402 O O . PRO A 1 178 ? -44.882 -29.569 101.848 1.00 67.56 178 PRO A O 1
ATOM 1405 N N . ARG A 1 179 ? -46.744 -28.367 102.142 1.00 69.44 179 ARG A N 1
ATOM 1406 C CA . ARG A 1 179 ? -47.497 -29.366 102.905 1.00 69.44 179 ARG A CA 1
ATOM 1407 C C . ARG A 1 179 ? -48.088 -30.482 102.034 1.00 69.44 179 ARG A C 1
ATOM 1409 O O . ARG A 1 179 ? -48.373 -31.558 102.555 1.00 69.44 179 ARG A O 1
ATOM 1416 N N . TYR A 1 180 ? -48.262 -30.247 100.733 1.00 73.19 180 TYR A N 1
ATOM 1417 C CA . TYR A 1 180 ? -48.830 -31.218 99.793 1.00 73.19 180 TYR A CA 1
ATOM 1418 C C . TYR A 1 180 ? -47.774 -31.744 98.812 1.00 73.19 180 TYR A C 1
ATOM 1420 O O . TYR A 1 180 ? -46.786 -31.077 98.512 1.00 73.19 180 TYR A O 1
ATOM 1428 N N . SER A 1 181 ? -47.971 -32.968 98.311 1.00 78.62 181 SER A N 1
ATOM 1429 C CA . SER A 1 181 ? -47.037 -33.585 97.360 1.00 78.62 181 SER A CA 1
ATOM 1430 C C . SER A 1 181 ? -47.114 -32.935 95.974 1.00 78.62 181 SER A C 1
ATOM 1432 O O . SER A 1 181 ? -48.179 -32.495 95.543 1.00 78.62 181 SER A O 1
ATOM 1434 N N . HIS A 1 182 ? -46.006 -32.959 95.228 1.00 77.12 182 HIS A N 1
ATOM 1435 C CA . HIS A 1 182 ? -45.965 -32.508 93.831 1.00 77.12 182 HIS A CA 1
ATOM 1436 C C . HIS A 1 182 ? -47.045 -33.183 92.968 1.00 77.12 182 HIS A C 1
ATOM 1438 O O . HIS A 1 182 ? -47.662 -32.530 92.136 1.00 77.12 182 HIS A O 1
ATOM 1444 N N . PHE A 1 183 ? -47.330 -34.467 93.220 1.00 79.38 183 PHE A N 1
ATOM 1445 C CA . PHE A 1 183 ? -48.361 -35.225 92.507 1.00 79.38 183 PHE A CA 1
ATOM 1446 C C . PHE A 1 183 ? -49.778 -34.691 92.765 1.00 79.38 183 PHE A C 1
ATOM 1448 O O . PHE A 1 183 ? -50.595 -34.639 91.849 1.00 79.38 183 PHE A O 1
ATOM 1455 N N . PHE A 1 184 ? -50.057 -34.253 93.998 1.00 79.19 184 PHE A N 1
ATOM 1456 C CA . PHE A 1 184 ? -51.330 -33.623 94.348 1.00 79.19 184 PHE A CA 1
ATOM 1457 C C . PHE A 1 184 ? -51.518 -32.312 93.579 1.00 79.19 184 PHE A C 1
ATOM 1459 O O . PHE A 1 184 ? -52.554 -32.126 92.948 1.00 79.19 184 PHE A O 1
ATOM 1466 N N . TYR A 1 185 ? -50.497 -31.449 93.559 1.00 78.56 185 TYR A N 1
ATOM 1467 C CA . TYR A 1 185 ? -50.559 -30.195 92.809 1.00 78.56 185 TYR A CA 1
ATOM 1468 C C . TYR A 1 185 ? -50.662 -30.417 91.303 1.00 78.56 185 TYR A C 1
ATOM 1470 O O . TYR A 1 185 ? -51.467 -29.756 90.666 1.00 78.56 185 TYR A O 1
ATOM 1478 N N . SER A 1 186 ? -49.917 -31.358 90.717 1.00 79.62 186 SER A N 1
ATOM 1479 C CA . SER A 1 186 ? -50.028 -31.633 89.281 1.00 79.62 186 SER A CA 1
ATOM 1480 C C . SER A 1 186 ? -51.450 -32.035 88.882 1.00 79.62 186 SER A C 1
ATOM 1482 O O . SER A 1 186 ? -51.990 -31.438 87.959 1.00 79.62 186 SER A O 1
ATOM 1484 N N . ASN A 1 187 ? -52.080 -32.979 89.592 1.00 81.06 187 ASN A N 1
ATOM 1485 C CA . ASN A 1 187 ? -53.454 -33.389 89.274 1.00 81.06 187 ASN A CA 1
ATOM 1486 C C . ASN A 1 187 ? -54.458 -32.257 89.515 1.00 81.06 187 ASN A C 1
ATOM 1488 O O . ASN A 1 187 ? -55.302 -32.009 88.667 1.00 81.06 187 ASN A O 1
ATOM 1492 N N . TYR A 1 188 ? -54.311 -31.517 90.615 1.00 78.06 188 TYR A N 1
ATOM 1493 C CA . TYR A 1 188 ? -55.185 -30.390 90.932 1.00 78.06 188 TYR A CA 1
ATOM 1494 C C . TYR A 1 188 ? -55.116 -29.275 89.875 1.00 78.06 188 TYR A C 1
ATOM 1496 O O . TYR A 1 188 ? -56.146 -28.771 89.435 1.00 78.06 188 TYR A O 1
ATOM 1504 N N . LEU A 1 189 ? -53.908 -28.921 89.420 1.00 76.94 189 LEU A N 1
ATOM 1505 C CA . LEU A 1 189 ? -53.702 -27.939 88.351 1.00 76.94 189 LEU A CA 1
ATOM 1506 C C . LEU A 1 189 ? -54.294 -28.421 87.019 1.00 76.94 189 LEU A C 1
ATOM 1508 O O . LEU A 1 189 ? -54.917 -27.632 86.314 1.00 76.94 189 LEU A O 1
ATOM 1512 N N . TRP A 1 190 ? -54.127 -29.702 86.678 1.00 79.56 190 TRP A N 1
ATOM 1513 C CA . TRP A 1 190 ? -54.709 -30.274 85.461 1.00 79.56 190 TRP A CA 1
ATOM 1514 C C . TRP A 1 190 ? -56.240 -30.327 85.511 1.00 79.56 190 TRP A C 1
ATOM 1516 O O . TRP A 1 190 ? -56.875 -29.977 84.517 1.00 79.56 190 TRP A O 1
ATOM 1526 N N . ASP A 1 191 ? -56.834 -30.673 86.655 1.00 78.25 191 ASP A N 1
ATOM 1527 C CA . ASP A 1 191 ? -58.289 -30.674 86.842 1.00 78.25 191 ASP A CA 1
ATOM 1528 C C . ASP A 1 191 ? -58.870 -29.260 86.671 1.00 78.25 191 ASP A C 1
ATOM 1530 O O . ASP A 1 191 ? -59.858 -29.082 85.959 1.00 78.25 191 ASP A O 1
ATOM 1534 N N . LEU A 1 192 ? -58.210 -28.240 87.233 1.00 72.69 192 LEU A N 1
ATOM 1535 C CA . LEU A 1 192 ? -58.600 -26.824 87.118 1.00 72.69 192 LEU A CA 1
ATOM 1536 C C . LEU A 1 192 ? -58.520 -26.269 85.686 1.00 72.69 192 LEU A C 1
ATOM 1538 O O . LEU A 1 192 ? -59.250 -25.340 85.337 1.00 72.69 192 LEU A O 1
ATOM 1542 N N . ILE A 1 193 ? -57.622 -26.813 84.862 1.00 72.31 193 ILE A N 1
ATOM 1543 C CA . ILE A 1 193 ? -57.468 -26.418 83.454 1.00 72.31 193 ILE A CA 1
ATOM 1544 C C . ILE A 1 193 ? -58.438 -27.193 82.549 1.00 72.31 193 ILE A C 1
ATOM 1546 O O . ILE A 1 193 ? -58.850 -26.665 81.517 1.00 72.31 193 ILE A O 1
ATOM 1550 N N . SER A 1 194 ? -58.785 -28.440 82.896 1.00 66.38 194 SER A N 1
ATOM 1551 C CA . SER A 1 194 ? -59.638 -29.295 82.053 1.00 66.38 194 SER A CA 1
ATOM 1552 C C . SER A 1 194 ? -61.145 -29.099 82.266 1.00 66.38 194 SER A C 1
ATOM 1554 O O . SER A 1 194 ? -61.916 -29.424 81.363 1.00 66.38 194 SER A O 1
ATOM 1556 N N . THR A 1 195 ? -61.550 -28.579 83.431 1.00 51.88 195 THR A N 1
ATOM 1557 C CA . THR A 1 195 ? -62.961 -28.363 83.815 1.00 51.88 195 THR A CA 1
ATOM 1558 C C . THR A 1 195 ? -63.465 -27.006 83.352 1.00 51.88 195 THR A C 1
ATOM 1560 O O . THR A 1 195 ? -64.569 -26.926 82.772 1.00 51.88 195 THR A O 1
#